Protein AF-A0A0F9QZJ3-F1 (afdb_monomer)

Foldseek 3Di:
DDDDVVPPPDPDFDKDKFKWAKADWAKDFLLVCCVVVLDVDDDPLADRLFIKTWTKTFTLQAAEPVRHTDIQTDIDGQADSVRHGPPPDDDVVVQQVLCVVQVHRADHDHPPCSNVVVCVVSVHDDPPDDPPNCVRHLWMFIWIFTHDDVVLVVPPVRDRGTHGNYTPTNPDHDDAHHHYDYDPVRQPDDPPPDRDPDDLQADELLPPVVLVVLLCVLPPPNDLCCSLVSCVVSRRDQSYDHPNHGLSNCSNVSNNQVSCVVSVNDDDPDDD

Nearest PDB structures (foldseek):
  8v1r-assembly1_A  TM=2.700E-01  e=7.357E-01  Human alphaherpesvirus 1 strain KOS
  8v1t-assembly1_A  TM=3.415E-01  e=5.473E+00  Human alphaherpesvirus 1 strain KOS
  8v1q-assembly1_A  TM=2.560E-01  e=3.841E+00  Human alphaherpesvirus 1 strain KOS
  6yf9-assembly1_AA  TM=2.564E-01  e=4.863E+00  Leviviridae sp.

Organism: NCBI:txid412755

Secondary structure (DSSP, 8-state):
----GGGSPPPP-PEEEEEEEEEEEEEEEHHHHHHTTSSS-PPTT--TTSEEEEEEEEEEEEEETTS-EEEEEEEEESB-TTS-BS-SSSSHHHHHHHHHHTT-------TTSHHHHHHHHTTPPP----S-TTTTTT-EEEEEEE---TTTTT-TTS--S-EEEEE--TT----SPPEEEPPTTTS---TT--PPPP----EETTT-HHHHHHHHHHTTT--GGGHHHHHHHTT--TTEEETTEEHHHHHHTT-HHHHHHHTT-SPPP---

Sequence (272 aa):
MSYNPNAAPKPEPRTFKNIGKCVANRIISLATAVAEGVMRELPDGEDAGAPYWDLRYEALDAVLDTGGAYTIRSGCKLFTKEGKIQDNTQRPFQIGKAYAALQIDVFPGDPTGEFDSWCAAHGQDTIGANPNAQDIVGNVFSLEKPGFDRDNDKDRNRFAAPLPTAELGAAFVFADEQNVIPTQAGSGGNEDGQQAPATANFVDILTNEDALAKVLTAIDGEPDDKLDDALLAAGVSHQFQINGESVMGAAVSLTLRHSLQVAGKLDVPASA

Radius of gyration: 24.26 Å; Cα contacts (8 Å, |Δi|>4): 408; chains: 1; bounding box: 55×55×78 Å

Structure (mmCIF, N/CA/C/O backbone):
data_AF-A0A0F9QZJ3-F1
#
_entry.id   AF-A0A0F9QZJ3-F1
#
loop_
_atom_site.group_PDB
_atom_site.id
_atom_site.type_symbol
_atom_site.label_atom_id
_atom_site.label_alt_id
_atom_site.label_comp_id
_atom_site.label_asym_id
_atom_site.label_entity_id
_atom_site.label_seq_id
_atom_site.pdbx_PDB_ins_code
_atom_site.Cartn_x
_atom_site.Cartn_y
_atom_site.Cartn_z
_atom_site.occupancy
_atom_site.B_iso_or_equiv
_atom_site.auth_seq_id
_atom_site.auth_comp_id
_atom_site.auth_asym_id
_atom_site.auth_atom_id
_atom_site.pdbx_PDB_model_num
ATOM 1 N N . MET A 1 1 ? -17.012 40.114 20.031 1.00 44.09 1 MET A N 1
ATOM 2 C CA . MET A 1 1 ? -15.911 39.661 19.157 1.00 44.09 1 MET A CA 1
ATOM 3 C C . MET A 1 1 ? -16.524 38.856 18.027 1.00 44.09 1 MET A C 1
ATOM 5 O O . MET A 1 1 ? -17.293 37.952 18.320 1.00 44.09 1 MET A O 1
ATOM 9 N N . SER A 1 2 ? -16.285 39.223 16.769 1.00 49.25 2 SER A N 1
ATOM 10 C CA . SER A 1 2 ? -16.786 38.468 15.615 1.00 49.25 2 SER A CA 1
ATOM 11 C C . SER A 1 2 ? -15.986 37.174 15.468 1.00 49.25 2 SER A C 1
ATOM 13 O O . SER A 1 2 ? -14.768 37.225 15.304 1.00 49.25 2 SER A O 1
ATOM 15 N N . TYR A 1 3 ? -16.657 36.026 15.546 1.00 46.78 3 TYR A N 1
ATOM 16 C CA . TYR A 1 3 ? -16.068 34.725 15.241 1.00 46.78 3 TYR A CA 1
ATOM 17 C C . TYR A 1 3 ? -15.581 34.736 13.785 1.00 46.78 3 TYR A C 1
ATOM 19 O O . TYR A 1 3 ? -16.381 34.943 12.874 1.00 46.78 3 TYR A O 1
ATOM 27 N N . ASN A 1 4 ? -14.272 34.587 13.567 1.00 61.72 4 ASN A N 1
ATOM 28 C CA . ASN A 1 4 ? -13.715 34.368 12.237 1.00 61.72 4 ASN A CA 1
ATOM 29 C C . ASN A 1 4 ? -13.644 32.847 12.014 1.00 61.72 4 ASN A C 1
ATOM 31 O O . A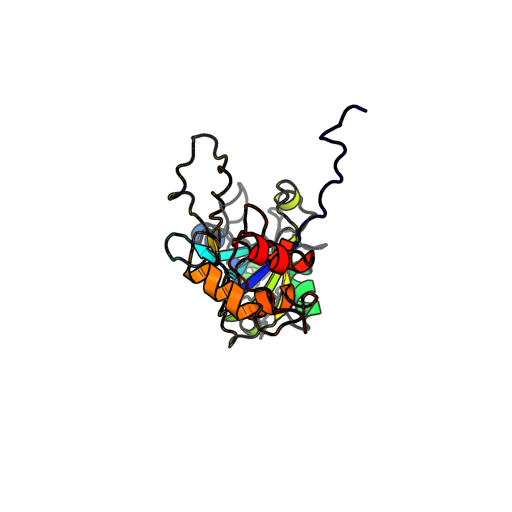SN A 1 4 ? -12.742 32.217 12.568 1.00 61.72 4 ASN A O 1
ATOM 35 N N . PRO A 1 5 ? -14.553 32.248 11.225 1.00 52.03 5 PRO A N 1
ATOM 36 C CA . PRO A 1 5 ? -14.570 30.804 10.983 1.00 52.03 5 PRO A CA 1
ATOM 37 C C . PRO A 1 5 ? -13.290 30.281 10.307 1.00 52.03 5 PRO A C 1
ATOM 39 O O . PRO A 1 5 ? -13.015 29.089 10.369 1.00 52.03 5 PRO A O 1
ATOM 42 N N . ASN A 1 6 ? -12.464 31.162 9.728 1.00 57.59 6 ASN A N 1
ATOM 43 C CA . ASN A 1 6 ? -11.177 30.812 9.118 1.00 57.59 6 ASN A CA 1
ATOM 44 C C . ASN A 1 6 ? -9.980 30.954 10.075 1.00 57.59 6 ASN A C 1
ATOM 46 O O . ASN A 1 6 ? -8.845 30.725 9.667 1.00 57.59 6 ASN A O 1
ATOM 50 N N . ALA A 1 7 ? -10.209 31.369 11.326 1.00 57.28 7 ALA A N 1
ATOM 51 C CA . ALA A 1 7 ? -9.172 31.459 12.357 1.00 57.28 7 ALA A CA 1
ATOM 52 C C . ALA A 1 7 ? -9.012 30.156 13.162 1.00 57.28 7 ALA A C 1
ATOM 54 O O . ALA A 1 7 ? -8.194 30.106 14.080 1.00 57.28 7 ALA A O 1
ATOM 55 N N . ALA A 1 8 ? -9.784 29.112 12.836 1.00 52.19 8 ALA A N 1
ATOM 56 C CA . ALA A 1 8 ? -9.573 27.789 13.400 1.00 52.19 8 ALA A CA 1
ATOM 57 C C . ALA A 1 8 ? -8.174 27.281 12.995 1.00 52.19 8 ALA A C 1
ATOM 59 O O . ALA A 1 8 ? -7.809 27.390 11.818 1.00 52.19 8 ALA A O 1
ATOM 60 N N . PRO A 1 9 ? -7.379 26.738 13.937 1.00 48.31 9 PRO A N 1
ATOM 61 C CA . PRO A 1 9 ? -6.135 26.060 13.600 1.00 48.31 9 PRO A CA 1
ATOM 62 C C . PRO A 1 9 ? -6.419 25.019 12.520 1.00 48.31 9 PRO A C 1
ATOM 64 O O . PRO A 1 9 ? -7.398 24.275 12.626 1.00 48.31 9 PRO A O 1
ATOM 67 N N . LYS A 1 10 ? -5.585 24.966 11.474 1.00 52.12 10 LYS A N 1
ATOM 68 C CA . LYS A 1 10 ? -5.679 23.861 10.518 1.00 52.12 10 LYS A CA 1
ATOM 69 C C . LYS A 1 10 ? -5.507 22.568 11.322 1.00 52.12 10 LYS A C 1
ATOM 71 O O . LYS A 1 10 ? -4.514 22.481 12.047 1.00 52.12 10 LYS A O 1
ATOM 76 N N . PRO A 1 11 ? -6.454 21.618 11.248 1.00 51.38 11 PRO A N 1
ATOM 77 C CA . PRO A 1 11 ? -6.312 20.359 11.957 1.00 51.38 11 PRO A CA 1
ATOM 78 C C . PRO A 1 11 ? -4.996 19.709 11.538 1.00 51.38 11 PRO A C 1
ATOM 80 O O . PRO A 1 11 ? -4.605 19.800 10.368 1.00 51.38 11 PRO A O 1
ATOM 83 N N . GLU A 1 12 ? -4.303 19.097 12.498 1.00 51.62 12 GLU A N 1
ATOM 84 C CA . GLU A 1 12 ? -3.075 18.371 12.200 1.00 51.62 12 GLU A CA 1
ATOM 85 C C . GLU A 1 12 ? -3.345 17.357 11.077 1.00 51.62 12 GLU A C 1
ATOM 87 O O . GLU A 1 12 ? -4.403 16.710 11.078 1.00 51.62 12 GLU A O 1
ATOM 92 N N . PRO A 1 13 ? -2.440 17.237 10.087 1.00 52.59 13 PRO A N 1
ATOM 93 C CA . PRO A 1 13 ? -2.600 16.264 9.020 1.00 52.59 13 PRO A CA 1
ATOM 94 C C . PRO A 1 13 ? -2.751 14.873 9.635 1.00 52.59 13 PRO A C 1
ATOM 96 O O . PRO A 1 13 ? -1.832 14.368 10.274 1.00 52.59 13 PRO A O 1
ATOM 99 N N . ARG A 1 14 ? -3.917 14.250 9.456 1.00 56.12 14 ARG A N 1
ATOM 100 C CA . ARG A 1 14 ? -4.126 12.875 9.912 1.00 56.12 14 ARG A CA 1
ATOM 101 C C . ARG A 1 14 ? -3.304 11.945 9.025 1.00 56.12 14 ARG A C 1
ATOM 103 O O . ARG A 1 14 ? -3.454 11.972 7.802 1.00 56.12 14 ARG A O 1
ATOM 110 N N . THR A 1 15 ? -2.446 11.139 9.636 1.00 62.59 15 THR A N 1
ATOM 111 C CA . THR A 1 15 ? -1.810 10.000 8.970 1.00 62.59 15 THR A CA 1
ATOM 112 C C . THR A 1 15 ? -2.764 8.822 9.060 1.00 62.59 15 THR A C 1
ATOM 114 O O . THR A 1 15 ? -3.196 8.445 10.148 1.00 62.59 15 THR A O 1
ATOM 117 N N . PHE A 1 16 ? -3.127 8.270 7.912 1.00 67.94 16 PHE A N 1
ATOM 118 C CA . PHE A 1 16 ? -3.967 7.087 7.824 1.00 67.94 16 PHE A CA 1
ATOM 119 C C . PHE A 1 16 ? -3.090 5.847 7.938 1.00 67.94 16 PHE A C 1
ATOM 121 O O . PHE A 1 16 ? -2.038 5.787 7.301 1.00 67.94 16 PHE A O 1
ATOM 128 N N . LYS A 1 17 ? -3.529 4.887 8.754 1.00 74.62 17 LYS A N 1
ATOM 129 C CA . LYS A 1 17 ? -2.920 3.564 8.883 1.00 74.62 17 LYS A CA 1
ATOM 130 C C . LYS A 1 17 ? -3.822 2.552 8.189 1.00 74.62 17 LYS A C 1
ATOM 132 O O . LYS A 1 17 ? -5.023 2.564 8.439 1.00 74.62 17 LYS A O 1
ATOM 137 N N . ASN A 1 18 ? -3.244 1.710 7.345 1.00 81.75 18 ASN A N 1
ATOM 138 C CA . ASN A 1 18 ? -3.928 0.605 6.686 1.00 81.75 18 ASN A CA 1
ATOM 139 C C . ASN A 1 18 ? -3.173 -0.699 6.907 1.00 81.75 18 ASN A C 1
ATOM 141 O O . ASN A 1 18 ? -1.957 -0.686 7.097 1.00 81.75 18 ASN A O 1
ATOM 145 N N . ILE A 1 19 ? -3.875 -1.825 6.836 1.00 86.00 19 ILE A N 1
ATOM 146 C CA . ILE A 1 19 ? -3.253 -3.149 6.889 1.00 86.00 19 ILE A CA 1
ATOM 147 C C . ILE A 1 19 ? -3.296 -3.743 5.489 1.00 86.00 19 I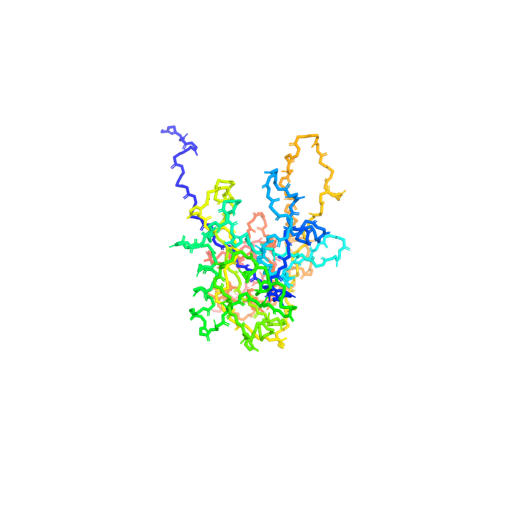LE A C 1
ATOM 149 O O . ILE A 1 19 ? -4.366 -4.045 4.974 1.00 86.00 19 ILE A O 1
ATOM 153 N N . GLY A 1 20 ? -2.134 -3.892 4.856 1.00 89.19 20 GLY A N 1
ATOM 154 C CA . GLY A 1 20 ? -2.033 -4.315 3.462 1.00 89.19 20 GLY A CA 1
ATOM 155 C C . GLY A 1 20 ? -1.199 -5.576 3.286 1.00 89.19 20 GLY A C 1
ATOM 156 O O . GLY A 1 20 ? -0.066 -5.644 3.760 1.00 89.19 20 GLY A O 1
ATOM 157 N N . LYS A 1 21 ? -1.717 -6.556 2.547 1.00 89.94 21 LYS A N 1
ATOM 158 C CA . LYS A 1 21 ? -0.944 -7.705 2.063 1.00 89.94 21 LYS A CA 1
ATOM 159 C C . LYS A 1 21 ? -0.245 -7.338 0.761 1.00 89.94 21 LYS A C 1
ATOM 161 O O . LYS A 1 21 ? -0.920 -6.981 -0.198 1.00 89.94 21 LYS A O 1
ATOM 166 N N . CYS A 1 22 ? 1.080 -7.435 0.698 1.00 88.56 22 CYS A N 1
ATOM 167 C CA . CYS A 1 22 ? 1.816 -7.196 -0.542 1.00 88.56 22 CYS A CA 1
ATOM 168 C C . CYS A 1 22 ? 1.501 -8.311 -1.552 1.00 88.56 22 CYS A C 1
ATOM 170 O O . CYS A 1 22 ? 1.665 -9.491 -1.248 1.00 88.56 22 CYS A O 1
ATOM 172 N N . VAL A 1 23 ? 1.034 -7.951 -2.746 1.00 88.88 23 VAL A N 1
ATOM 173 C CA . VAL A 1 23 ? 0.628 -8.903 -3.798 1.00 88.88 23 VAL A CA 1
ATOM 174 C C . VAL A 1 23 ? 1.454 -8.788 -5.072 1.00 88.88 23 VAL A C 1
ATOM 176 O O . VAL A 1 23 ? 1.460 -9.713 -5.880 1.00 88.88 23 VAL A O 1
ATOM 179 N N . ALA A 1 24 ? 2.182 -7.687 -5.253 1.00 86.88 24 ALA A N 1
ATOM 180 C CA . ALA A 1 24 ? 3.113 -7.531 -6.361 1.00 86.88 24 ALA A CA 1
ATOM 181 C C . ALA A 1 24 ? 4.323 -6.707 -5.929 1.00 86.88 24 ALA A C 1
ATOM 183 O O . ALA A 1 24 ? 4.156 -5.696 -5.255 1.00 86.88 24 ALA A O 1
ATOM 184 N N . ASN A 1 25 ? 5.511 -7.130 -6.361 1.00 82.75 25 ASN A N 1
ATOM 185 C CA . ASN A 1 25 ? 6.756 -6.367 -6.320 1.00 82.75 25 ASN A CA 1
ATOM 186 C C . ASN A 1 25 ? 7.613 -6.771 -7.527 1.00 82.75 25 ASN A C 1
ATOM 188 O O . ASN A 1 25 ? 8.401 -7.715 -7.460 1.00 82.75 25 ASN A O 1
ATOM 192 N N . ARG A 1 26 ? 7.396 -6.118 -8.668 1.00 80.81 26 ARG A N 1
ATOM 193 C CA . ARG A 1 26 ? 7.979 -6.545 -9.947 1.00 80.81 26 ARG A CA 1
ATOM 194 C C . ARG A 1 26 ? 8.190 -5.388 -10.907 1.00 80.81 26 ARG A C 1
ATOM 196 O O . ARG A 1 26 ? 7.497 -4.379 -10.825 1.00 80.81 26 ARG A O 1
ATOM 203 N N . ILE A 1 27 ? 9.106 -5.560 -11.846 1.00 81.00 27 ILE A N 1
ATOM 204 C CA . ILE A 1 27 ? 9.242 -4.685 -13.001 1.00 81.00 27 ILE A CA 1
ATOM 205 C C . ILE A 1 27 ? 8.416 -5.261 -14.150 1.00 81.00 27 ILE A C 1
ATOM 207 O O . ILE A 1 27 ? 8.472 -6.454 -14.434 1.00 81.00 27 ILE A O 1
ATOM 211 N N . ILE A 1 28 ? 7.633 -4.402 -14.789 1.00 84.88 28 ILE A N 1
ATOM 212 C CA . ILE A 1 28 ? 6.849 -4.699 -15.990 1.00 84.88 28 ILE A CA 1
ATOM 213 C C . ILE A 1 28 ? 7.061 -3.586 -17.019 1.00 84.88 28 ILE A C 1
ATOM 215 O O . ILE A 1 28 ? 7.547 -2.508 -16.681 1.00 84.88 28 ILE A O 1
ATOM 219 N N . SER A 1 29 ? 6.670 -3.810 -18.272 1.00 87.75 29 SER A N 1
ATOM 220 C CA . SER A 1 29 ? 6.664 -2.735 -19.273 1.00 87.75 29 SER A CA 1
ATOM 221 C C . SER A 1 29 ? 5.581 -1.682 -18.982 1.00 87.75 29 SER A C 1
ATOM 223 O O . SER A 1 29 ? 4.547 -1.992 -18.376 1.00 87.75 29 SER A O 1
ATOM 225 N N . LEU A 1 30 ? 5.763 -0.446 -19.462 1.00 84.62 30 LEU A N 1
ATOM 226 C CA . LEU A 1 30 ? 4.714 0.581 -19.411 1.00 84.62 30 LEU A CA 1
ATOM 227 C C . LEU A 1 30 ? 3.433 0.124 -20.121 1.00 84.62 30 LEU A C 1
ATOM 229 O O . LEU A 1 30 ? 2.337 0.398 -19.632 1.00 84.62 30 LEU A O 1
ATOM 233 N N . ALA A 1 31 ? 3.549 -0.611 -21.229 1.00 88.81 31 ALA A N 1
ATOM 234 C CA . ALA A 1 31 ? 2.398 -1.195 -21.915 1.00 88.81 31 ALA A CA 1
ATOM 235 C C . ALA A 1 31 ? 1.621 -2.165 -21.013 1.00 88.81 31 ALA A C 1
ATOM 237 O O . ALA A 1 31 ? 0.396 -2.079 -20.923 1.00 88.81 31 ALA A O 1
ATOM 238 N N . THR A 1 32 ? 2.328 -3.051 -20.306 1.00 89.50 32 THR A N 1
ATOM 239 C CA . THR A 1 32 ? 1.728 -3.991 -19.351 1.00 89.50 32 THR A CA 1
ATOM 240 C C . THR A 1 32 ? 1.070 -3.245 -18.193 1.00 89.50 32 THR A C 1
ATOM 242 O O . THR A 1 32 ? -0.052 -3.573 -17.816 1.00 89.50 32 THR A O 1
ATOM 245 N N . ALA A 1 33 ? 1.712 -2.197 -17.667 1.00 84.38 33 ALA A N 1
ATOM 246 C CA . ALA A 1 33 ? 1.151 -1.388 -16.587 1.00 84.38 33 ALA A CA 1
ATOM 247 C C . ALA A 1 33 ? -0.183 -0.732 -16.984 1.00 84.38 33 ALA A C 1
ATOM 249 O O . ALA A 1 33 ? -1.103 -0.666 -16.167 1.00 84.38 33 ALA A O 1
ATOM 250 N N . VAL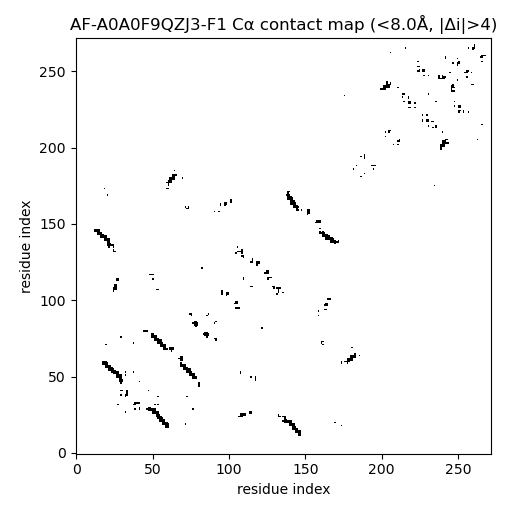 A 1 34 ? -0.309 -0.278 -18.236 1.00 84.38 34 VAL A N 1
ATOM 251 C CA . VAL A 1 34 ? -1.565 0.265 -18.777 1.00 84.38 34 VAL A CA 1
ATOM 252 C C . VAL A 1 34 ? -2.602 -0.837 -18.989 1.00 84.38 34 VAL A C 1
ATOM 254 O O . VAL A 1 34 ? -3.754 -0.672 -18.595 1.00 84.38 34 VAL A O 1
ATOM 257 N N . ALA A 1 35 ? -2.206 -1.977 -19.559 1.00 87.88 35 ALA A N 1
ATOM 258 C CA . ALA A 1 35 ? -3.106 -3.104 -19.804 1.00 87.88 35 ALA A CA 1
ATOM 259 C C . ALA A 1 35 ? -3.695 -3.691 -18.508 1.00 87.88 35 ALA A C 1
ATOM 261 O O . ALA A 1 35 ? -4.870 -4.047 -18.467 1.00 87.88 35 ALA A O 1
ATOM 262 N N . GLU A 1 36 ? -2.905 -3.746 -17.434 1.00 85.31 36 GLU A N 1
ATOM 263 C CA . GLU A 1 36 ? -3.355 -4.166 -16.100 1.00 85.31 36 GLU A CA 1
ATOM 264 C C . GLU A 1 36 ? -4.077 -3.048 -15.323 1.00 85.31 36 GLU A C 1
ATOM 266 O O . GLU A 1 36 ? -4.505 -3.241 -14.183 1.00 85.31 36 GLU A O 1
ATOM 271 N N . GLY A 1 37 ? -4.197 -1.856 -15.914 1.00 77.06 37 GLY A N 1
ATOM 272 C CA . GLY A 1 37 ? -4.844 -0.699 -15.309 1.00 77.06 37 GLY A CA 1
ATOM 273 C C . GLY A 1 37 ? -4.097 -0.115 -14.111 1.00 77.06 37 GLY A C 1
ATOM 274 O O . GLY A 1 37 ? -4.673 0.714 -13.410 1.00 77.06 37 GLY A O 1
ATOM 275 N N . VAL A 1 38 ? -2.849 -0.524 -13.851 1.00 75.38 38 VAL A N 1
ATOM 276 C CA . VAL A 1 38 ? -1.965 0.053 -12.817 1.00 75.38 38 VAL A CA 1
ATOM 277 C C . VAL A 1 38 ? -1.587 1.486 -13.194 1.00 75.38 38 VAL A C 1
ATOM 279 O O . VAL A 1 38 ? -1.546 2.371 -12.340 1.00 75.38 38 VAL A O 1
ATOM 282 N N . MET A 1 39 ? -1.403 1.724 -14.491 1.00 73.88 39 MET A N 1
ATOM 283 C CA . MET A 1 39 ? -1.254 3.038 -15.098 1.00 73.88 39 MET A CA 1
ATOM 284 C C . MET A 1 39 ? -2.516 3.381 -15.898 1.00 73.88 39 MET A C 1
ATOM 286 O O . MET A 1 39 ? -3.059 2.532 -16.596 1.00 73.88 39 MET A O 1
ATOM 290 N N . ARG A 1 40 ? -2.990 4.630 -15.811 1.00 74.44 40 ARG A N 1
ATOM 291 C CA . ARG A 1 40 ? -4.220 5.060 -16.502 1.00 74.44 40 ARG A CA 1
ATOM 292 C C . ARG A 1 40 ? -4.095 4.983 -18.025 1.00 74.44 40 ARG A C 1
ATOM 294 O O . ARG A 1 40 ? -5.011 4.520 -18.690 1.00 74.44 40 ARG A O 1
ATOM 301 N N . GLU A 1 41 ? -2.988 5.487 -18.555 1.00 78.25 41 GLU A N 1
ATOM 302 C CA . GLU A 1 41 ? -2.705 5.544 -19.988 1.00 78.25 41 GLU A CA 1
ATOM 303 C C . GLU A 1 41 ? -1.206 5.733 -20.219 1.00 78.25 41 GLU A C 1
ATOM 305 O O . GLU A 1 41 ? -0.496 6.231 -19.339 1.00 78.25 41 GLU A O 1
ATOM 310 N N . LEU A 1 42 ? -0.731 5.345 -21.403 1.00 78.56 42 LEU A N 1
ATOM 311 C CA . LEU A 1 42 ? 0.647 5.580 -21.817 1.00 78.56 42 LEU A CA 1
ATOM 312 C C . LEU A 1 42 ? 0.782 7.046 -22.271 1.00 78.56 42 LEU A C 1
ATOM 314 O O . LEU A 1 42 ? 0.061 7.445 -23.183 1.00 78.56 42 LEU A O 1
ATOM 318 N N . PRO A 1 43 ? 1.679 7.855 -21.679 1.00 77.88 43 PRO A N 1
ATOM 319 C CA . PRO A 1 43 ? 1.877 9.234 -22.106 1.00 77.88 43 PRO A CA 1
ATOM 320 C C . PRO A 1 43 ? 2.477 9.307 -23.511 1.00 77.88 43 PRO A C 1
ATOM 322 O O . PRO A 1 43 ? 3.314 8.482 -23.881 1.00 77.88 43 PRO A O 1
ATOM 325 N N . ASP A 1 44 ? 2.106 10.343 -24.259 1.00 80.44 44 ASP A N 1
ATOM 326 C CA . ASP A 1 44 ? 2.595 10.551 -25.621 1.00 80.44 44 ASP A CA 1
ATOM 327 C C . ASP A 1 44 ? 4.130 10.594 -25.692 1.00 80.44 44 ASP A C 1
ATOM 329 O O . ASP A 1 44 ? 4.794 11.364 -24.988 1.00 80.44 44 ASP A O 1
ATOM 333 N N . GLY A 1 45 ? 4.691 9.787 -26.596 1.00 79.38 45 GLY A N 1
ATOM 334 C CA . GLY A 1 45 ? 6.130 9.727 -26.861 1.00 79.38 45 GLY A CA 1
ATOM 335 C C . GLY A 1 45 ? 6.950 8.934 -25.840 1.00 79.38 45 GLY A C 1
ATOM 336 O O . GLY A 1 45 ? 8.176 8.990 -25.904 1.00 79.38 45 GLY A O 1
ATOM 337 N N . GLU A 1 46 ? 6.312 8.217 -24.912 1.00 82.69 46 GLU A N 1
ATOM 338 C CA . GLU A 1 46 ? 6.988 7.239 -24.052 1.00 82.69 46 GLU A CA 1
ATOM 339 C C . GLU A 1 46 ? 7.211 5.911 -24.788 1.00 82.69 46 GLU A C 1
ATOM 341 O O . GLU A 1 46 ? 6.368 5.465 -25.571 1.00 82.69 46 GLU A O 1
ATOM 346 N N . ASP A 1 47 ? 8.341 5.257 -24.509 1.00 84.25 47 ASP A N 1
ATOM 347 C CA . ASP A 1 47 ? 8.596 3.896 -24.979 1.00 84.25 47 ASP A CA 1
ATOM 348 C C . ASP A 1 47 ? 7.681 2.920 -24.228 1.00 84.25 47 ASP A C 1
ATOM 350 O O . ASP A 1 47 ? 7.782 2.751 -23.015 1.00 84.25 47 ASP A O 1
ATOM 354 N N . ALA A 1 48 ? 6.788 2.255 -24.958 1.00 86.81 48 ALA A N 1
ATOM 355 C CA . ALA A 1 48 ? 5.869 1.262 -24.414 1.00 86.81 48 ALA A CA 1
ATOM 356 C C . ALA A 1 48 ? 6.599 0.093 -23.717 1.00 86.81 48 ALA A C 1
ATOM 358 O O . ALA A 1 48 ? 6.044 -0.510 -22.797 1.00 86.81 48 ALA A O 1
ATOM 359 N N . GLY A 1 49 ? 7.835 -0.204 -24.138 1.00 86.38 49 GLY A N 1
ATOM 360 C CA . GLY A 1 49 ? 8.707 -1.212 -23.541 1.00 86.38 49 GLY A CA 1
ATOM 361 C C . GLY A 1 49 ? 9.495 -0.727 -22.324 1.00 86.38 49 GLY A C 1
ATOM 362 O O . GLY A 1 49 ? 10.121 -1.552 -21.661 1.00 86.38 49 GLY A O 1
ATOM 363 N N . ALA A 1 50 ? 9.461 0.571 -22.004 1.00 85.44 50 ALA A N 1
ATOM 364 C CA . ALA A 1 50 ? 10.215 1.108 -20.880 1.00 85.44 50 ALA A CA 1
ATOM 365 C C . ALA A 1 50 ? 9.747 0.495 -19.551 1.00 85.44 50 ALA A C 1
ATOM 367 O O . ALA A 1 50 ? 8.564 0.172 -19.391 1.00 85.44 50 ALA A O 1
ATOM 368 N N . PRO A 1 51 ? 10.650 0.354 -18.571 1.00 82.25 51 PRO A N 1
ATOM 369 C CA . PRO A 1 51 ? 10.323 -0.366 -17.359 1.00 82.25 51 PRO A CA 1
ATOM 370 C C . PRO A 1 51 ? 9.587 0.486 -16.321 1.00 82.25 51 PRO A C 1
ATOM 372 O O . PRO A 1 51 ? 9.880 1.665 -16.075 1.00 82.25 51 PRO A O 1
ATOM 375 N N . TYR A 1 52 ? 8.642 -0.175 -15.666 1.00 82.25 52 TYR A N 1
ATOM 376 C CA . TYR A 1 52 ? 7.772 0.335 -14.622 1.00 82.25 52 TYR A CA 1
ATOM 377 C C . TYR A 1 52 ? 7.843 -0.585 -13.408 1.00 82.25 52 TYR A C 1
ATOM 379 O O . TYR A 1 52 ? 7.652 -1.793 -13.533 1.00 82.25 52 TYR A O 1
ATOM 387 N N . TRP A 1 53 ? 8.090 -0.020 -12.229 1.00 81.75 53 TRP A N 1
ATOM 388 C CA . TRP A 1 53 ? 8.024 -0.774 -10.984 1.00 81.75 53 TRP A CA 1
ATOM 389 C C . TRP A 1 53 ? 6.586 -0.817 -10.469 1.00 81.75 53 TRP A C 1
ATOM 391 O O . TRP A 1 53 ? 6.005 0.223 -10.166 1.00 81.75 53 TRP A O 1
ATOM 401 N N . ASP A 1 54 ? 6.036 -2.024 -10.371 1.00 82.50 54 ASP A N 1
ATOM 402 C CA . ASP A 1 54 ? 4.716 -2.352 -9.839 1.00 82.50 54 ASP A CA 1
ATOM 403 C C . ASP A 1 54 ? 4.849 -2.902 -8.407 1.00 82.50 54 ASP A C 1
ATOM 405 O O . ASP A 1 54 ? 5.344 -4.017 -8.206 1.00 82.50 54 ASP A O 1
ATOM 409 N N . LEU A 1 55 ? 4.405 -2.115 -7.421 1.00 82.44 55 LEU A N 1
ATOM 410 C CA . LEU A 1 55 ? 4.319 -2.495 -6.011 1.00 82.44 55 LEU A CA 1
ATOM 411 C C . LEU A 1 55 ? 2.869 -2.363 -5.526 1.00 82.44 55 LEU A C 1
ATOM 413 O O . LEU A 1 55 ? 2.347 -1.262 -5.341 1.00 82.44 55 LEU A O 1
ATOM 417 N N . ARG A 1 56 ? 2.194 -3.482 -5.274 1.00 85.88 56 ARG A N 1
ATOM 418 C CA . ARG A 1 56 ? 0.771 -3.475 -4.903 1.00 85.88 56 ARG A CA 1
ATOM 419 C C . ARG A 1 56 ? 0.521 -4.146 -3.576 1.00 85.88 56 ARG A C 1
ATOM 421 O O . ARG A 1 56 ? 1.109 -5.182 -3.279 1.00 85.88 56 ARG A O 1
ATOM 428 N N . TYR A 1 57 ? -0.446 -3.593 -2.854 1.00 87.12 57 TYR A N 1
ATOM 429 C CA . TYR A 1 57 ? -1.024 -4.209 -1.675 1.00 87.12 57 TYR A CA 1
ATOM 430 C C . TYR A 1 57 ? -2.525 -4.406 -1.859 1.00 87.12 57 TYR A C 1
ATOM 432 O O . TYR A 1 57 ? -3.207 -3.570 -2.451 1.00 87.12 57 TYR A O 1
ATOM 440 N N . GLU A 1 58 ? -3.049 -5.492 -1.316 1.00 90.94 58 GLU A N 1
ATOM 441 C CA . GLU A 1 58 ? -4.474 -5.660 -1.055 1.00 90.94 58 GLU A CA 1
ATOM 442 C C . GLU A 1 58 ? -4.747 -5.233 0.383 1.00 90.94 58 GLU A C 1
ATOM 444 O O . GLU A 1 58 ? -4.113 -5.738 1.311 1.00 90.94 58 GLU A O 1
ATOM 449 N N . ALA A 1 59 ? -5.655 -4.279 0.569 1.00 88.62 59 ALA A N 1
ATOM 450 C CA . ALA A 1 59 ? -6.098 -3.877 1.893 1.00 88.62 59 ALA A CA 1
ATOM 451 C C . ALA A 1 59 ? -6.868 -5.034 2.542 1.00 88.62 59 ALA A C 1
ATOM 453 O O . ALA A 1 59 ? -7.787 -5.591 1.945 1.00 88.62 59 ALA A O 1
ATOM 454 N N . LEU A 1 60 ? -6.477 -5.400 3.758 1.00 87.12 60 LEU A N 1
ATOM 455 C CA . LEU A 1 60 ? -7.186 -6.381 4.577 1.00 87.12 60 LEU A CA 1
ATOM 456 C C . LEU A 1 60 ? -8.249 -5.714 5.452 1.00 87.12 60 LEU A C 1
ATOM 458 O O . LEU A 1 60 ? -9.218 -6.364 5.829 1.00 87.12 60 LEU A O 1
ATOM 462 N N . ASP A 1 61 ? -8.072 -4.422 5.722 1.00 81.94 61 ASP A N 1
ATOM 463 C CA . ASP A 1 61 ? -8.952 -3.548 6.496 1.00 81.94 61 ASP A CA 1
ATOM 464 C C . ASP A 1 61 ? -10.021 -2.845 5.646 1.00 81.94 61 ASP A C 1
ATOM 466 O O . ASP A 1 61 ? -10.822 -2.071 6.171 1.00 81.94 61 ASP A O 1
ATOM 470 N N . ALA A 1 62 ? -10.053 -3.101 4.335 1.00 84.06 62 ALA A N 1
ATOM 471 C CA . ALA A 1 62 ? -11.024 -2.502 3.433 1.00 84.06 62 ALA A CA 1
ATOM 472 C C . ALA A 1 62 ? -11.430 -3.438 2.288 1.00 84.06 62 ALA A C 1
ATOM 474 O O . ALA A 1 62 ? -10.604 -4.131 1.695 1.00 84.06 62 ALA A O 1
ATOM 475 N N . VAL A 1 63 ? -12.707 -3.387 1.923 1.00 86.50 63 VAL A N 1
ATOM 476 C CA . VAL A 1 63 ? -13.293 -4.141 0.810 1.00 86.50 63 VAL A CA 1
ATOM 477 C C . VAL A 1 63 ? -14.133 -3.206 -0.048 1.00 86.50 63 VAL A C 1
ATOM 479 O O . VAL A 1 63 ? -14.708 -2.242 0.449 1.00 86.50 63 VAL A O 1
ATOM 482 N N . LEU A 1 64 ? -14.205 -3.456 -1.350 1.00 84.12 64 LEU A N 1
ATOM 483 C CA . LEU A 1 64 ? -15.146 -2.750 -2.214 1.00 84.12 64 LEU A CA 1
ATOM 484 C C . LEU A 1 64 ? -16.582 -3.171 -1.870 1.00 84.12 64 LEU A C 1
ATOM 486 O O . LEU A 1 64 ? -16.829 -4.317 -1.507 1.00 84.12 64 LEU A O 1
ATOM 490 N N . ASP A 1 65 ? -17.550 -2.279 -2.059 1.00 82.50 65 ASP A N 1
ATOM 491 C CA . ASP A 1 65 ? -18.989 -2.579 -1.934 1.00 82.50 65 ASP A CA 1
ATOM 492 C C . ASP A 1 65 ? -19.464 -3.762 -2.802 1.00 82.50 65 ASP A C 1
ATOM 494 O O . ASP A 1 65 ? -20.419 -4.458 -2.468 1.00 82.50 65 ASP A O 1
ATOM 498 N N . THR A 1 66 ? -18.753 -4.029 -3.894 1.00 81.56 66 THR A N 1
ATOM 499 C CA . THR A 1 66 ? -18.922 -5.194 -4.775 1.00 81.56 66 THR A CA 1
ATOM 500 C C . THR A 1 66 ? -18.365 -6.507 -4.207 1.00 81.56 66 THR A C 1
ATOM 502 O O . THR A 1 66 ? -18.489 -7.547 -4.852 1.00 81.56 66 THR A O 1
ATOM 505 N N . GLY A 1 67 ? -17.733 -6.482 -3.031 1.00 76.56 67 GLY A N 1
ATOM 506 C CA . GLY A 1 67 ? -17.060 -7.624 -2.404 1.00 76.56 67 GLY A CA 1
ATOM 507 C C . GLY A 1 67 ? -15.643 -7.896 -2.925 1.00 76.56 67 GLY A C 1
ATOM 508 O O . GLY A 1 67 ? -15.004 -8.847 -2.481 1.00 76.56 67 GLY A O 1
ATOM 509 N N . GLY A 1 68 ? -15.138 -7.091 -3.867 1.00 84.00 68 GLY A N 1
ATOM 510 C CA . GLY A 1 68 ? -13.765 -7.196 -4.368 1.00 84.00 68 GLY A CA 1
ATOM 511 C C . GLY A 1 68 ? -12.730 -6.611 -3.401 1.00 84.00 68 GLY A C 1
ATOM 512 O O . GLY A 1 68 ? -13.026 -5.678 -2.657 1.00 84.00 68 GLY A O 1
ATOM 513 N N . ALA A 1 69 ? -11.495 -7.117 -3.440 1.00 85.25 69 ALA A N 1
ATOM 514 C CA . ALA A 1 69 ? -10.397 -6.568 -2.644 1.00 85.25 69 ALA A CA 1
ATOM 515 C C . ALA A 1 69 ? -10.101 -5.110 -3.037 1.00 85.25 69 ALA A C 1
ATOM 517 O O . ALA A 1 69 ? -10.022 -4.775 -4.225 1.00 85.25 69 ALA A O 1
ATOM 518 N N . TYR A 1 70 ? -9.902 -4.239 -2.045 1.00 84.50 70 TYR A N 1
ATOM 519 C CA . TYR A 1 70 ? -9.448 -2.878 -2.306 1.00 84.50 70 TYR A CA 1
ATOM 520 C C . TYR A 1 70 ? -7.931 -2.874 -2.523 1.00 84.50 70 TYR A C 1
ATOM 522 O O . TYR A 1 70 ? -7.155 -3.191 -1.623 1.00 84.50 70 TYR A O 1
ATOM 530 N N . THR A 1 71 ? -7.491 -2.522 -3.732 1.00 83.62 71 THR A N 1
ATOM 531 C CA . THR A 1 71 ? -6.061 -2.512 -4.065 1.00 83.62 71 THR A CA 1
ATOM 532 C C . THR A 1 71 ? -5.442 -1.147 -3.811 1.00 83.62 71 THR A C 1
ATOM 534 O O . THR A 1 71 ? -5.846 -0.147 -4.409 1.00 83.62 71 THR A O 1
ATOM 537 N N . ILE A 1 72 ? -4.390 -1.132 -3.010 1.00 79.00 72 ILE A N 1
ATOM 538 C CA . ILE A 1 72 ? -3.522 0.009 -2.784 1.00 79.00 72 ILE A CA 1
ATOM 539 C C . ILE A 1 72 ? -2.343 -0.104 -3.751 1.00 79.00 72 ILE A C 1
ATOM 541 O O . ILE A 1 72 ? -1.571 -1.063 -3.719 1.00 79.00 72 ILE A O 1
ATOM 545 N N . ARG A 1 73 ? -2.212 0.879 -4.639 1.00 76.56 73 ARG A N 1
ATOM 546 C CA . ARG A 1 73 ? -1.218 0.857 -5.716 1.00 76.56 73 ARG A CA 1
ATOM 547 C C . ARG A 1 73 ? -0.072 1.801 -5.396 1.00 76.56 73 ARG A C 1
ATOM 549 O O . ARG A 1 73 ? -0.298 2.957 -5.047 1.00 76.56 73 ARG A O 1
ATOM 556 N N . SER A 1 74 ? 1.143 1.303 -5.557 1.00 74.69 74 SER A N 1
ATOM 557 C CA . SER A 1 74 ? 2.379 2.066 -5.499 1.00 74.69 74 SER A CA 1
ATOM 558 C C . SER A 1 74 ? 3.252 1.653 -6.683 1.00 74.69 74 SER A C 1
ATOM 560 O O . SER A 1 74 ? 3.175 0.531 -7.178 1.00 74.69 74 SER A O 1
ATOM 562 N N . GLY A 1 75 ? 4.042 2.572 -7.216 1.00 73.69 75 GLY A N 1
ATOM 563 C CA . GLY A 1 75 ? 4.828 2.270 -8.404 1.00 73.69 75 GLY A CA 1
ATOM 564 C C . GLY A 1 75 ? 5.200 3.498 -9.203 1.00 73.69 75 GLY A C 1
ATOM 565 O O . GLY A 1 75 ? 4.621 4.578 -9.046 1.00 73.69 75 GLY A O 1
ATOM 566 N N . CYS A 1 76 ? 6.203 3.349 -10.059 1.00 74.62 76 CYS A N 1
ATOM 567 C CA . CYS A 1 76 ? 6.692 4.451 -10.871 1.00 74.62 76 CYS A CA 1
ATOM 568 C C . CYS A 1 76 ? 7.446 3.983 -12.116 1.00 74.62 76 CYS A C 1
ATOM 570 O O . CYS A 1 76 ? 7.929 2.857 -12.214 1.00 74.62 76 CYS A O 1
ATOM 572 N N . LYS A 1 77 ? 7.572 4.911 -13.069 1.00 77.69 77 LYS A N 1
ATOM 573 C CA . LYS A 1 77 ? 8.472 4.766 -14.214 1.00 77.69 77 LYS A CA 1
ATOM 574 C C . LYS A 1 77 ? 9.913 4.835 -13.720 1.00 77.69 77 LYS A C 1
ATOM 576 O O . LYS A 1 77 ? 10.247 5.756 -12.974 1.00 77.69 77 LYS A O 1
ATOM 581 N N . LEU A 1 78 ? 10.759 3.915 -14.171 1.00 75.69 78 LEU A N 1
ATOM 582 C CA . LEU A 1 78 ? 12.169 3.902 -13.771 1.00 75.69 78 LEU A CA 1
ATOM 583 C C . LEU A 1 78 ? 13.032 4.843 -14.623 1.00 75.69 78 LEU A C 1
ATOM 585 O O . LEU A 1 78 ? 14.042 5.353 -14.143 1.00 75.69 78 LEU A O 1
ATOM 589 N N . PHE A 1 79 ? 12.599 5.152 -15.847 1.00 75.19 79 PHE A N 1
ATOM 590 C CA . PHE A 1 79 ? 13.306 6.041 -16.774 1.00 75.19 79 PHE A CA 1
ATOM 591 C C . PHE A 1 79 ? 12.410 7.180 -17.266 1.00 75.19 79 PHE A C 1
ATOM 593 O O . PHE A 1 79 ? 11.178 7.112 -17.226 1.00 75.19 79 PHE A O 1
ATOM 600 N N . THR A 1 80 ? 13.022 8.291 -17.670 1.00 75.69 80 THR A N 1
ATOM 601 C CA . THR A 1 80 ? 12.354 9.344 -18.437 1.00 75.69 80 THR A CA 1
ATOM 602 C C . THR A 1 80 ? 12.298 8.939 -19.904 1.00 75.69 80 THR A C 1
ATOM 604 O O . THR A 1 80 ? 13.073 8.094 -20.349 1.00 75.69 80 THR A O 1
ATOM 607 N N . LYS A 1 81 ? 11.450 9.619 -20.681 1.00 74.38 81 LYS A N 1
ATOM 608 C CA . LYS A 1 81 ? 11.405 9.482 -22.143 1.00 74.38 81 LYS A CA 1
ATOM 609 C C . LYS A 1 81 ? 12.763 9.696 -22.830 1.00 74.38 81 LYS A C 1
ATOM 611 O O . LYS A 1 81 ? 12.997 9.178 -23.910 1.00 74.38 81 LYS A O 1
ATOM 616 N N . GLU A 1 82 ? 13.669 10.465 -22.220 1.00 77.25 82 GLU A N 1
ATOM 617 C CA . GLU A 1 82 ? 15.030 10.695 -22.725 1.00 77.25 82 GLU A CA 1
ATOM 618 C C . GLU A 1 82 ? 16.025 9.586 -22.338 1.00 77.25 82 GLU A C 1
ATOM 620 O O . GLU A 1 82 ? 17.228 9.760 -22.526 1.00 77.25 82 GLU A O 1
ATOM 625 N N . GLY A 1 83 ? 15.557 8.482 -21.746 1.00 70.69 83 GLY A N 1
ATOM 626 C CA . GLY A 1 83 ? 16.400 7.368 -21.310 1.00 70.69 83 GLY A CA 1
ATOM 627 C C . GLY A 1 83 ? 17.252 7.682 -20.080 1.00 70.69 83 GLY A C 1
ATOM 628 O O . GLY A 1 83 ? 18.165 6.931 -19.753 1.00 70.69 83 GLY A O 1
ATOM 629 N N . LYS A 1 84 ? 16.980 8.789 -19.378 1.00 72.94 84 LYS A N 1
ATOM 630 C CA . LYS A 1 84 ? 17.626 9.065 -18.092 1.00 72.94 84 LYS A CA 1
ATOM 631 C C . LYS A 1 84 ? 16.921 8.265 -17.017 1.00 72.94 84 LYS A C 1
ATOM 633 O O . LYS A 1 84 ? 15.695 8.313 -16.940 1.00 72.94 84 LYS A O 1
ATOM 638 N N . ILE A 1 85 ? 17.684 7.596 -16.158 1.00 68.12 85 ILE A N 1
ATOM 639 C CA . ILE A 1 85 ? 17.139 7.019 -14.929 1.00 68.12 85 ILE A CA 1
ATOM 640 C C . ILE A 1 85 ? 16.398 8.155 -14.209 1.00 68.12 85 ILE A C 1
ATOM 642 O O . ILE A 1 85 ? 16.954 9.231 -13.973 1.00 68.12 85 ILE A O 1
ATOM 646 N N . GLN A 1 86 ? 15.115 7.954 -13.905 1.00 65.06 86 GLN A N 1
ATOM 647 C CA . GLN A 1 86 ? 14.344 8.915 -13.106 1.00 65.06 86 GLN A CA 1
ATOM 648 C C . GLN A 1 86 ? 14.846 9.000 -11.663 1.00 65.06 86 GLN A C 1
ATOM 650 O O . GLN A 1 86 ? 14.383 9.850 -10.901 1.00 65.06 86 GLN A O 1
ATOM 655 N N . ASP A 1 87 ? 15.819 8.166 -11.314 1.00 53.69 87 ASP A N 1
ATOM 656 C CA . ASP A 1 87 ? 16.462 8.093 -10.022 1.00 53.69 87 ASP A CA 1
ATOM 657 C C . ASP A 1 87 ? 17.917 8.569 -10.088 1.00 53.69 87 ASP A C 1
ATOM 659 O O . ASP A 1 87 ? 18.855 7.785 -10.166 1.00 53.69 87 ASP A O 1
ATOM 663 N N . ASN A 1 88 ? 18.095 9.888 -10.020 1.00 44.31 88 ASN A N 1
ATOM 664 C CA . ASN A 1 88 ? 19.320 10.461 -9.454 1.00 44.31 88 ASN A CA 1
ATOM 665 C C . ASN A 1 88 ? 19.093 10.970 -8.019 1.00 44.31 88 ASN A C 1
ATOM 667 O O . ASN A 1 88 ? 20.061 11.303 -7.343 1.00 44.31 88 ASN A O 1
ATOM 671 N N . THR A 1 89 ? 17.833 11.029 -7.562 1.00 37.31 89 THR A N 1
ATOM 672 C CA . THR A 1 89 ? 17.406 11.349 -6.191 1.00 37.31 89 THR A CA 1
ATOM 673 C C . THR A 1 89 ? 15.888 11.110 -6.010 1.00 37.31 89 THR A C 1
ATOM 675 O O . THR A 1 89 ? 15.058 11.929 -6.396 1.00 37.31 89 THR A O 1
ATOM 678 N N . GLN A 1 90 ? 15.533 10.025 -5.312 1.00 44.41 90 GLN A N 1
ATOM 679 C CA . GLN A 1 90 ? 14.339 9.849 -4.456 1.00 44.41 90 GLN A CA 1
ATOM 680 C C . GLN A 1 90 ? 12.930 9.719 -5.070 1.00 44.41 90 GLN A C 1
ATOM 682 O O . GLN A 1 90 ? 12.060 10.534 -4.763 1.00 44.41 90 GLN A O 1
ATOM 687 N N . ARG A 1 91 ? 12.607 8.610 -5.755 1.00 52.75 91 ARG A N 1
ATOM 688 C CA . ARG A 1 91 ? 11.198 8.130 -5.806 1.00 52.75 91 ARG A CA 1
ATOM 689 C C . ARG A 1 91 ? 11.013 6.626 -5.564 1.00 52.75 91 ARG A C 1
ATOM 691 O O . ARG A 1 91 ? 10.124 6.292 -4.789 1.00 52.75 91 ARG A O 1
ATOM 698 N N . PRO A 1 92 ? 11.877 5.730 -6.069 1.00 54.72 92 PRO A N 1
ATOM 699 C CA . PRO A 1 92 ? 11.946 4.349 -5.584 1.00 54.72 92 PRO A CA 1
ATOM 700 C C . PRO A 1 92 ? 12.602 4.249 -4.197 1.00 54.72 92 PRO A C 1
ATOM 702 O O . PRO A 1 92 ? 12.188 3.460 -3.352 1.00 54.72 92 PRO A O 1
ATOM 705 N N . PHE A 1 93 ? 13.580 5.121 -3.924 1.00 53.94 93 PHE A N 1
ATOM 706 C CA . PHE A 1 93 ? 14.328 5.141 -2.666 1.00 53.94 93 PHE A CA 1
ATOM 707 C C . PHE A 1 93 ? 13.469 5.375 -1.420 1.00 53.94 93 PHE A C 1
ATOM 709 O O . PHE A 1 93 ? 13.808 4.845 -0.377 1.00 53.94 93 PHE A O 1
ATOM 716 N N . GLN A 1 94 ? 12.389 6.166 -1.465 1.00 57.28 94 GLN A N 1
ATOM 717 C CA . GLN A 1 94 ? 11.584 6.392 -0.252 1.00 57.28 94 GLN A CA 1
ATOM 718 C C . GLN A 1 94 ? 10.807 5.134 0.156 1.00 57.28 94 GLN A C 1
ATOM 720 O O . GLN A 1 94 ? 10.772 4.804 1.340 1.00 57.28 94 GLN A O 1
ATOM 725 N N . ILE A 1 95 ? 10.287 4.391 -0.826 1.00 65.00 95 ILE A N 1
ATOM 726 C CA . ILE A 1 95 ? 9.692 3.066 -0.618 1.00 65.00 95 ILE A CA 1
ATOM 727 C C . ILE A 1 95 ? 10.766 2.092 -0.128 1.00 65.00 95 ILE A C 1
ATOM 729 O O . ILE A 1 95 ? 10.605 1.482 0.925 1.00 65.00 95 ILE A O 1
ATOM 733 N N . GLY A 1 96 ? 11.893 1.997 -0.844 1.00 64.00 96 GLY A N 1
ATOM 734 C CA . GLY A 1 96 ? 13.007 1.127 -0.461 1.00 64.00 96 GLY A CA 1
ATOM 735 C C . GLY A 1 96 ? 13.558 1.444 0.934 1.00 64.00 96 GLY A C 1
ATOM 736 O O . GLY A 1 96 ? 13.818 0.539 1.713 1.00 64.00 96 GLY A O 1
ATOM 737 N N . LYS A 1 97 ? 13.656 2.725 1.310 1.00 62.94 97 LYS A N 1
ATOM 738 C CA . LYS A 1 97 ? 14.103 3.179 2.635 1.00 62.94 97 LYS A CA 1
ATOM 739 C C . LYS A 1 97 ? 13.111 2.817 3.736 1.00 62.94 97 LYS A C 1
ATOM 741 O O . LYS A 1 97 ? 13.551 2.508 4.838 1.00 62.94 97 LYS A O 1
ATOM 746 N N . ALA A 1 98 ? 11.806 2.880 3.469 1.00 63.88 98 ALA A N 1
ATOM 747 C CA . ALA A 1 98 ? 10.797 2.462 4.440 1.00 63.88 98 ALA A CA 1
ATOM 748 C C . ALA A 1 98 ? 10.946 0.971 4.768 1.00 63.88 98 ALA A C 1
ATOM 750 O O . ALA A 1 98 ? 11.005 0.606 5.936 1.00 63.88 98 ALA A O 1
ATOM 751 N N . TYR A 1 99 ? 11.149 0.131 3.753 1.00 69.44 99 TYR A N 1
ATOM 752 C CA . TYR A 1 99 ? 11.474 -1.281 3.955 1.00 69.44 99 TYR A CA 1
ATOM 753 C C . TYR A 1 99 ? 12.844 -1.501 4.611 1.00 69.44 99 TYR A C 1
ATOM 755 O O . TYR A 1 99 ? 12.955 -2.298 5.539 1.00 69.44 99 TYR A O 1
ATOM 763 N N . ALA A 1 100 ? 13.869 -0.732 4.235 1.00 60.88 100 ALA A N 1
ATOM 764 C CA . ALA A 1 100 ? 15.181 -0.802 4.877 1.00 60.88 100 ALA A CA 1
ATOM 765 C C . ALA A 1 100 ? 15.124 -0.420 6.369 1.00 60.88 100 ALA A C 1
ATOM 767 O O . ALA A 1 100 ? 15.868 -0.974 7.176 1.00 60.88 100 ALA A O 1
ATOM 768 N N . ALA A 1 101 ? 14.222 0.487 6.765 1.00 61.22 101 ALA A N 1
ATOM 769 C CA . ALA A 1 101 ? 13.973 0.807 8.173 1.00 61.22 101 ALA A CA 1
ATOM 770 C C . ALA A 1 101 ? 13.375 -0.381 8.950 1.00 61.22 101 ALA A C 1
ATOM 772 O O . ALA A 1 101 ? 13.579 -0.477 10.158 1.00 61.22 101 ALA A O 1
ATOM 773 N N . LEU A 1 102 ? 12.704 -1.299 8.253 1.00 64.31 102 LEU A N 1
ATOM 774 C CA . LEU A 1 102 ? 12.229 -2.581 8.779 1.00 64.31 102 LEU A CA 1
ATOM 775 C C . LEU A 1 102 ? 13.279 -3.695 8.670 1.00 64.31 102 LEU A C 1
ATOM 777 O O . LEU A 1 102 ? 12.990 -4.828 9.029 1.00 64.31 102 LEU A O 1
ATOM 781 N N . GLN A 1 103 ? 14.492 -3.379 8.199 1.00 64.31 103 GLN A N 1
ATOM 782 C CA . GLN A 1 103 ? 15.551 -4.347 7.892 1.00 64.31 103 GLN A CA 1
ATOM 783 C C . GLN A 1 103 ? 15.160 -5.350 6.794 1.00 64.31 103 GLN A C 1
ATOM 785 O O . GLN A 1 103 ? 15.656 -6.474 6.767 1.00 64.31 103 GLN A O 1
ATOM 790 N N . ILE A 1 104 ? 14.289 -4.928 5.874 1.00 66.88 104 ILE A N 1
ATOM 791 C CA . ILE A 1 104 ? 13.845 -5.712 4.722 1.00 66.88 104 ILE A CA 1
ATOM 792 C C . ILE A 1 104 ? 14.480 -5.115 3.469 1.00 66.88 104 ILE A C 1
ATOM 794 O O . ILE A 1 104 ? 14.244 -3.951 3.132 1.00 66.88 104 ILE A O 1
ATOM 798 N N . ASP A 1 105 ? 15.259 -5.919 2.751 1.00 60.56 105 ASP A N 1
ATOM 799 C CA . ASP A 1 105 ? 15.803 -5.524 1.455 1.00 60.56 105 ASP A CA 1
ATOM 800 C C . ASP A 1 105 ? 14.716 -5.638 0.381 1.00 60.56 105 ASP A C 1
ATOM 802 O O . ASP A 1 105 ? 14.434 -6.713 -0.147 1.00 60.56 105 ASP A O 1
ATOM 806 N N . VAL A 1 106 ? 14.095 -4.503 0.051 1.00 63.75 106 VAL A N 1
ATOM 807 C CA . VAL A 1 106 ? 13.135 -4.399 -1.053 1.00 63.75 106 VAL A CA 1
ATOM 808 C C . VAL A 1 106 ? 13.792 -3.783 -2.271 1.00 63.75 106 VAL A C 1
ATOM 810 O O . VAL A 1 106 ? 14.116 -2.596 -2.298 1.00 63.75 106 VAL A O 1
ATOM 813 N N . PHE A 1 107 ? 13.904 -4.603 -3.311 1.00 63.19 107 PHE A N 1
ATOM 814 C CA . PHE A 1 107 ? 14.266 -4.184 -4.656 1.00 63.19 107 PHE A CA 1
ATOM 815 C C . PHE A 1 107 ? 13.154 -4.561 -5.641 1.00 63.19 107 PHE A C 1
ATOM 817 O O . PHE A 1 107 ? 12.456 -5.559 -5.417 1.00 63.19 107 PHE A O 1
ATOM 824 N N . PRO A 1 108 ? 12.982 -3.794 -6.733 1.00 65.00 108 PRO A N 1
ATOM 825 C CA . PRO A 1 108 ? 12.122 -4.206 -7.831 1.00 65.00 108 PRO A CA 1
ATOM 826 C C . PRO A 1 108 ? 12.615 -5.554 -8.367 1.00 65.00 108 PRO A C 1
ATOM 828 O O . PRO A 1 108 ? 13.766 -5.675 -8.785 1.00 65.00 108 PRO A O 1
ATOM 831 N N . GLY A 1 109 ? 11.770 -6.581 -8.319 1.00 63.34 109 GLY A N 1
ATOM 832 C CA . GLY A 1 109 ? 12.112 -7.869 -8.913 1.00 63.34 109 GLY A CA 1
ATOM 833 C C . GLY A 1 109 ? 12.061 -7.810 -10.432 1.00 63.34 109 GLY A C 1
ATOM 834 O O . GLY A 1 109 ? 11.088 -7.296 -10.976 1.00 63.34 109 GLY A O 1
ATOM 835 N N . ASP A 1 110 ? 13.035 -8.412 -11.112 1.00 67.25 110 ASP A N 1
ATOM 836 C CA . ASP A 1 110 ? 12.955 -8.731 -12.545 1.00 67.25 110 ASP A CA 1
ATOM 837 C C . ASP A 1 110 ? 12.819 -10.252 -12.746 1.00 67.25 110 ASP A C 1
ATOM 839 O O . ASP A 1 110 ? 13.748 -10.913 -13.210 1.00 67.25 110 ASP A O 1
ATOM 843 N N . PRO A 1 111 ? 11.691 -10.864 -12.334 1.00 62.47 111 PRO A N 1
ATOM 844 C CA . PRO A 1 111 ? 11.538 -12.317 -12.390 1.00 62.47 111 PRO A CA 1
ATOM 845 C C . PRO A 1 111 ? 11.529 -12.863 -13.825 1.00 62.47 111 PRO A C 1
ATOM 847 O O . PRO A 1 111 ? 11.771 -14.051 -14.025 1.00 62.47 111 PRO A O 1
ATOM 850 N N . THR A 1 112 ? 11.219 -12.022 -14.814 1.00 69.44 112 THR A N 1
ATOM 851 C CA . THR A 1 112 ? 11.132 -12.388 -16.232 1.00 69.44 112 THR A CA 1
ATOM 852 C C . THR A 1 112 ? 12.398 -12.042 -17.021 1.00 69.44 112 THR A C 1
ATOM 854 O O . THR A 1 112 ? 12.533 -12.502 -18.153 1.00 69.44 112 THR A O 1
ATOM 857 N N . GLY A 1 113 ? 13.340 -11.284 -16.445 1.00 72.06 113 GLY A N 1
ATOM 858 C CA . GLY A 1 113 ? 14.555 -10.827 -17.134 1.00 72.06 113 GLY A CA 1
ATOM 859 C C . GLY A 1 113 ? 14.298 -9.731 -18.177 1.00 72.06 113 GLY A C 1
ATOM 860 O O . GLY A 1 113 ? 15.175 -9.421 -18.992 1.00 72.06 113 GLY A O 1
ATOM 861 N N . GLU A 1 114 ? 13.079 -9.189 -18.222 1.00 74.94 114 GLU A N 1
ATOM 862 C CA . GLU A 1 114 ? 12.654 -8.203 -19.217 1.00 74.94 114 GLU A CA 1
ATOM 863 C C . GLU A 1 114 ? 13.325 -6.852 -18.970 1.00 74.94 114 GLU A C 1
ATOM 865 O O . GLU A 1 114 ? 13.699 -6.166 -19.925 1.00 74.94 114 GLU A O 1
ATOM 870 N N . PHE A 1 115 ? 13.534 -6.491 -17.702 1.00 77.19 115 PHE A N 1
ATOM 871 C CA . PHE A 1 115 ? 14.213 -5.253 -17.338 1.00 77.19 115 PHE A CA 1
ATOM 872 C C . PHE A 1 115 ? 15.692 -5.294 -17.706 1.00 77.19 115 PHE A C 1
ATOM 874 O O . PHE A 1 115 ? 16.172 -4.385 -18.381 1.00 77.19 115 PHE A O 1
ATOM 881 N N . ASP A 1 116 ? 16.403 -6.354 -17.325 1.00 76.50 116 ASP A N 1
ATOM 882 C CA . ASP A 1 116 ? 17.826 -6.488 -17.638 1.00 76.50 116 ASP A CA 1
ATOM 883 C C . ASP A 1 116 ? 18.054 -6.536 -19.160 1.00 76.50 116 ASP A C 1
ATOM 885 O O . ASP A 1 116 ? 18.991 -5.919 -19.677 1.00 76.50 116 ASP A O 1
ATOM 889 N N . SER A 1 117 ? 17.147 -7.186 -19.898 1.00 80.56 117 SER A N 1
ATOM 890 C CA . SER A 1 117 ? 17.159 -7.195 -21.367 1.00 80.56 117 SER A CA 1
ATOM 891 C C . SER A 1 117 ? 16.951 -5.798 -21.958 1.00 80.56 117 SER A C 1
ATOM 893 O O . SER A 1 117 ? 17.654 -5.409 -22.896 1.00 80.56 117 SER A O 1
ATOM 895 N N . T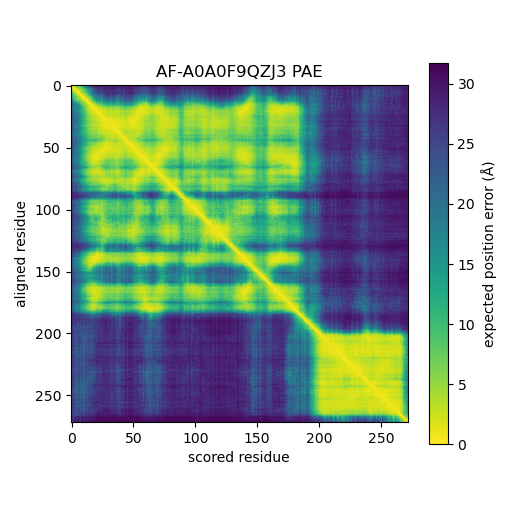RP A 1 118 ? 16.016 -5.018 -21.406 1.00 84.69 118 TRP A N 1
ATOM 896 C CA . TRP A 1 118 ? 15.795 -3.633 -21.820 1.00 84.69 118 TRP A CA 1
ATOM 897 C C . TRP A 1 118 ? 17.014 -2.756 -21.499 1.00 84.69 118 TRP A C 1
ATOM 899 O O . TRP A 1 118 ? 17.471 -2.018 -22.373 1.00 84.69 118 TRP A O 1
ATOM 909 N N . CYS A 1 119 ? 17.601 -2.878 -20.303 1.00 80.25 119 CYS A N 1
ATOM 910 C CA . CYS A 1 119 ? 18.796 -2.131 -19.901 1.00 80.25 119 CYS A CA 1
ATOM 911 C C . CYS A 1 119 ? 19.982 -2.407 -20.830 1.00 80.25 119 CYS A C 1
ATOM 913 O O . CYS A 1 119 ? 20.607 -1.463 -21.322 1.00 80.25 119 CYS A O 1
ATOM 915 N N . ALA A 1 120 ? 20.238 -3.678 -21.155 1.00 82.38 120 ALA A N 1
ATOM 916 C CA . ALA A 1 120 ? 21.298 -4.066 -22.081 1.00 82.38 120 ALA A CA 1
ATOM 917 C C . ALA A 1 120 ? 21.112 -3.449 -23.481 1.00 82.38 120 ALA A C 1
ATOM 919 O O . ALA A 1 120 ? 22.081 -2.989 -24.089 1.00 82.38 120 ALA A O 1
ATOM 920 N N . ALA A 1 121 ? 19.873 -3.384 -23.981 1.00 84.38 121 ALA A N 1
ATOM 921 C CA . ALA A 1 121 ? 19.558 -2.777 -25.276 1.00 84.38 121 ALA A CA 1
ATOM 922 C C . ALA A 1 121 ? 19.718 -1.244 -25.293 1.00 84.38 121 ALA A C 1
ATOM 924 O O . ALA A 1 121 ? 19.964 -0.663 -26.351 1.00 84.38 121 ALA A O 1
ATOM 925 N N . HIS A 1 122 ? 19.613 -0.595 -24.131 1.00 80.62 122 HIS A N 1
ATOM 926 C CA . HIS A 1 122 ? 19.656 0.864 -23.981 1.00 80.62 122 HIS A CA 1
ATOM 927 C C . HIS A 1 122 ? 20.969 1.382 -23.372 1.00 80.62 122 HIS A C 1
ATOM 929 O O . HIS A 1 122 ? 21.079 2.574 -23.072 1.00 80.62 122 HIS A O 1
ATOM 935 N N . GLY A 1 123 ? 21.973 0.510 -23.207 1.00 77.31 123 GLY A N 1
ATOM 936 C CA . GLY A 1 123 ? 23.280 0.862 -22.644 1.00 77.31 123 GLY A CA 1
ATOM 937 C C . GLY A 1 123 ? 23.213 1.309 -21.182 1.00 77.31 123 GLY A C 1
ATOM 938 O O . GLY A 1 123 ? 23.991 2.172 -20.779 1.00 77.31 123 GLY A O 1
ATOM 939 N N . GLN A 1 124 ? 22.256 0.771 -20.424 1.00 77.50 124 GLN A N 1
ATOM 940 C CA . GLN A 1 124 ? 22.048 1.047 -19.003 1.00 77.50 124 GLN A CA 1
ATOM 941 C C . GLN A 1 124 ? 22.574 -0.107 -18.146 1.00 77.50 124 GLN A C 1
ATOM 943 O O . GLN A 1 124 ? 22.642 -1.250 -18.604 1.00 77.50 124 GLN A O 1
ATOM 948 N N . ASP A 1 125 ? 22.893 0.189 -16.888 1.00 69.44 125 ASP A N 1
ATOM 949 C CA . ASP A 1 125 ? 23.276 -0.834 -15.919 1.00 69.44 125 ASP A CA 1
ATOM 950 C C . ASP A 1 125 ? 22.068 -1.717 -15.555 1.00 69.44 125 ASP A C 1
ATOM 952 O O . ASP A 1 125 ? 20.959 -1.236 -15.305 1.00 69.44 125 ASP A O 1
ATOM 956 N N . THR A 1 126 ? 22.288 -3.029 -15.542 1.00 68.88 126 THR A N 1
ATOM 957 C CA . THR A 1 126 ? 21.314 -4.039 -15.104 1.00 68.88 126 THR A CA 1
ATOM 958 C C . THR A 1 126 ? 21.232 -4.083 -13.581 1.00 68.88 126 THR A C 1
ATOM 960 O O . THR A 1 126 ? 22.228 -3.813 -12.907 1.00 68.88 126 THR A O 1
ATOM 963 N N . ILE A 1 127 ? 20.099 -4.516 -13.025 1.00 61.88 127 ILE A N 1
ATOM 964 C CA . ILE A 1 127 ? 20.024 -4.822 -11.582 1.00 61.88 127 ILE A CA 1
ATOM 965 C C . ILE A 1 127 ? 20.607 -6.206 -11.267 1.00 61.88 127 ILE A C 1
ATOM 967 O O . ILE A 1 127 ? 21.014 -6.448 -10.131 1.00 61.88 127 ILE A O 1
ATOM 971 N N . GLY A 1 128 ? 20.708 -7.084 -12.274 1.00 60.50 128 GLY A N 1
ATOM 972 C CA . GLY A 1 128 ? 21.248 -8.433 -12.146 1.00 60.50 128 GLY A CA 1
ATOM 973 C C . GLY A 1 128 ? 20.275 -9.418 -11.490 1.00 60.50 128 GLY A C 1
ATOM 974 O O . GLY A 1 128 ? 19.168 -9.072 -11.080 1.00 60.50 128 GLY A O 1
ATOM 975 N N . ALA A 1 129 ? 20.708 -10.680 -11.369 1.00 52.97 129 ALA A N 1
ATOM 976 C CA . ALA A 1 129 ? 19.931 -11.744 -10.733 1.00 52.97 129 ALA A CA 1
ATOM 977 C C . ALA A 1 129 ? 19.739 -11.449 -9.237 1.00 52.97 129 ALA A C 1
ATOM 979 O O . ALA A 1 129 ? 20.639 -11.672 -8.425 1.00 52.97 129 ALA A O 1
ATOM 980 N N . ASN A 1 130 ? 18.562 -10.936 -8.888 1.00 53.53 130 ASN A N 1
ATOM 981 C CA . ASN A 1 130 ? 18.251 -10.499 -7.536 1.00 53.53 130 ASN A CA 1
ATOM 982 C C . ASN A 1 130 ? 17.448 -11.592 -6.806 1.00 53.53 130 ASN A C 1
ATOM 984 O O . ASN A 1 130 ? 16.378 -11.974 -7.284 1.00 53.53 130 ASN A O 1
ATOM 988 N N . PRO A 1 131 ? 17.929 -12.130 -5.674 1.00 46.56 131 PRO A N 1
ATOM 989 C CA . PRO A 1 131 ? 17.420 -13.402 -5.161 1.00 46.56 131 PRO A CA 1
ATOM 990 C C . PRO A 1 131 ? 16.051 -13.333 -4.455 1.00 46.56 131 PRO A C 1
ATOM 992 O O . PRO A 1 131 ? 15.416 -14.372 -4.320 1.00 46.56 131 PRO A O 1
ATOM 995 N N . ASN A 1 132 ? 15.559 -12.152 -4.051 1.00 53.34 132 ASN A N 1
ATOM 996 C CA . ASN A 1 132 ? 14.593 -12.067 -2.939 1.00 53.34 132 ASN A CA 1
ATOM 997 C C . ASN A 1 132 ? 13.340 -11.197 -3.191 1.00 53.34 132 ASN A C 1
ATOM 999 O O . ASN A 1 132 ? 12.595 -10.892 -2.265 1.00 53.34 132 ASN A O 1
ATOM 1003 N N . ALA A 1 133 ? 13.051 -10.771 -4.426 1.00 53.56 133 ALA A N 1
ATOM 1004 C CA . ALA A 1 133 ? 11.894 -9.892 -4.679 1.00 53.56 133 ALA A CA 1
ATOM 1005 C C . ALA A 1 133 ? 10.531 -10.532 -4.337 1.00 53.56 133 ALA A C 1
ATOM 1007 O O . ALA A 1 133 ? 9.563 -9.814 -4.073 1.00 53.56 133 ALA A O 1
ATOM 1008 N N . GLN A 1 134 ? 10.467 -11.870 -4.332 1.00 57.31 134 GLN A N 1
ATOM 1009 C CA . GLN A 1 134 ? 9.285 -12.635 -3.934 1.00 57.31 134 GLN A CA 1
ATOM 1010 C C . GLN A 1 134 ? 9.122 -12.764 -2.415 1.00 57.31 134 GLN A C 1
ATOM 1012 O O . GLN A 1 134 ? 8.022 -13.078 -1.975 1.00 57.31 134 GLN A O 1
ATOM 1017 N N . ASP A 1 135 ? 10.150 -12.467 -1.617 1.00 65.81 135 ASP A N 1
ATOM 1018 C CA . ASP A 1 135 ? 10.132 -12.719 -0.169 1.00 65.81 135 ASP A CA 1
ATOM 1019 C C . ASP A 1 135 ? 9.157 -11.806 0.581 1.00 65.81 135 ASP A C 1
ATOM 1021 O O . ASP A 1 135 ? 8.683 -12.152 1.659 1.00 65.81 135 ASP A O 1
ATOM 1025 N N . ILE A 1 136 ? 8.818 -10.653 -0.006 1.00 75.19 136 ILE A N 1
ATOM 1026 C CA . ILE A 1 136 ? 7.801 -9.751 0.546 1.00 75.19 136 ILE A CA 1
ATOM 1027 C C . ILE A 1 136 ? 6.401 -10.032 0.000 1.00 75.19 136 ILE A C 1
ATOM 1029 O O . ILE A 1 136 ? 5.415 -9.580 0.583 1.00 75.19 136 ILE A O 1
ATOM 1033 N N . VAL A 1 137 ? 6.290 -10.729 -1.136 1.00 84.81 137 VAL A N 1
ATOM 1034 C CA . VAL A 1 137 ? 4.992 -11.028 -1.744 1.00 84.81 137 VAL A CA 1
ATOM 1035 C C . VAL A 1 137 ? 4.294 -12.060 -0.869 1.00 84.81 137 VAL A C 1
ATOM 1037 O O . VAL A 1 137 ? 4.816 -13.131 -0.587 1.00 84.81 137 VAL A O 1
ATOM 1040 N N . GLY A 1 138 ? 3.087 -11.731 -0.429 1.00 85.25 138 GLY A N 1
ATOM 1041 C CA . GLY A 1 138 ? 2.325 -12.523 0.525 1.00 85.25 138 GLY A CA 1
ATOM 1042 C C . GLY A 1 138 ? 2.455 -12.052 1.972 1.00 85.25 138 GLY A C 1
ATOM 1043 O O . GLY A 1 138 ? 1.554 -12.365 2.751 1.00 85.25 138 GLY A O 1
ATOM 1044 N N . ASN A 1 139 ? 3.481 -11.265 2.324 1.00 87.06 139 ASN A N 1
ATOM 1045 C CA . ASN A 1 139 ? 3.603 -10.687 3.664 1.00 87.06 139 ASN A CA 1
ATOM 1046 C C . ASN A 1 139 ? 2.607 -9.545 3.869 1.00 87.06 139 ASN A C 1
ATOM 1048 O O . ASN A 1 139 ? 2.249 -8.810 2.941 1.00 87.06 139 ASN A O 1
ATOM 1052 N N . VAL A 1 140 ? 2.158 -9.404 5.114 1.00 86.75 140 VAL A N 1
ATOM 1053 C CA . VAL A 1 140 ? 1.258 -8.336 5.539 1.00 86.75 140 VAL A CA 1
ATOM 1054 C C . VAL A 1 140 ? 2.055 -7.243 6.235 1.00 86.75 140 VAL A C 1
ATOM 1056 O O . VAL A 1 140 ? 2.947 -7.526 7.035 1.00 86.75 140 VAL A O 1
ATOM 1059 N N . PHE A 1 141 ? 1.712 -5.993 5.940 1.00 86.56 141 PHE A N 1
ATOM 1060 C CA . PHE A 1 141 ? 2.367 -4.808 6.469 1.00 86.56 141 PHE A CA 1
ATOM 1061 C C . PHE A 1 141 ? 1.345 -3.832 7.047 1.00 86.56 141 PHE A C 1
ATOM 1063 O O . PHE A 1 141 ? 0.250 -3.661 6.506 1.00 86.56 141 PHE A O 1
ATOM 1070 N N . SER A 1 142 ? 1.743 -3.140 8.110 1.00 84.12 142 SER A N 1
ATOM 1071 C CA . SER A 1 142 ? 1.126 -1.865 8.471 1.00 84.12 142 SER A CA 1
ATOM 1072 C C . SER A 1 142 ? 1.638 -0.807 7.504 1.00 84.12 142 SER A C 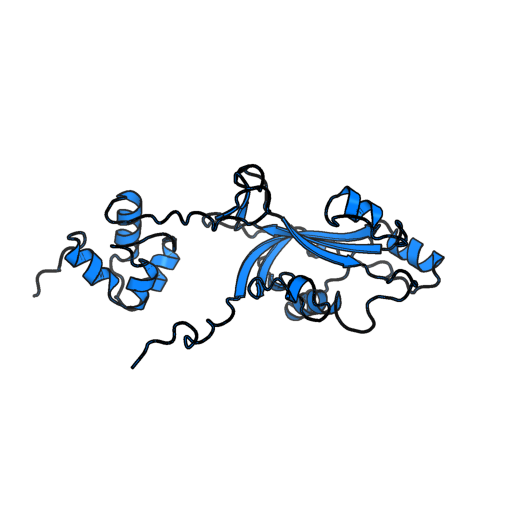1
ATOM 1074 O O . SER A 1 142 ? 2.848 -0.653 7.346 1.00 84.12 142 SER A O 1
ATOM 1076 N N . LEU A 1 143 ? 0.729 -0.083 6.869 1.00 82.88 143 LEU A N 1
ATOM 1077 C CA . LEU A 1 143 ? 1.010 0.965 5.902 1.00 82.88 143 LEU A CA 1
ATOM 1078 C C . LEU A 1 143 ? 0.559 2.310 6.458 1.00 82.88 143 LEU A C 1
ATOM 1080 O O . LEU A 1 143 ? -0.547 2.420 6.974 1.00 82.88 143 LEU A O 1
ATOM 1084 N N . GLU A 1 144 ? 1.372 3.347 6.306 1.00 76.19 144 GLU A N 1
ATOM 1085 C CA . GLU A 1 144 ? 1.014 4.717 6.661 1.00 76.19 144 GLU A CA 1
ATOM 1086 C C . GLU A 1 144 ? 1.009 5.628 5.444 1.00 76.19 144 GLU A C 1
ATOM 1088 O O . GLU A 1 144 ? 1.940 5.628 4.636 1.00 76.19 144 GLU A O 1
ATOM 1093 N N . LYS A 1 145 ? -0.032 6.453 5.332 1.00 70.12 145 LYS A N 1
ATOM 1094 C CA . LYS A 1 145 ? -0.122 7.497 4.314 1.00 70.12 145 LYS A CA 1
ATOM 1095 C C . LYS A 1 145 ? -0.536 8.820 4.959 1.00 70.12 145 LYS A C 1
ATOM 1097 O O . LYS A 1 145 ? -1.559 8.862 5.647 1.00 70.12 145 LYS A O 1
ATOM 1102 N N . PRO A 1 146 ? 0.184 9.929 4.719 1.00 62.31 146 PRO A N 1
ATOM 1103 C CA . PRO A 1 146 ? -0.314 11.241 5.106 1.00 62.31 146 PRO A CA 1
ATOM 1104 C C . PRO A 1 146 ? -1.645 11.544 4.398 1.00 62.31 146 PRO A C 1
ATOM 1106 O O . PRO A 1 146 ? -1.950 11.005 3.324 1.00 62.31 146 PRO A O 1
ATOM 1109 N N . GLY A 1 147 ? -2.457 12.401 5.020 1.00 56.78 147 GLY A N 1
ATOM 1110 C CA . GLY A 1 147 ? -3.788 12.732 4.525 1.00 56.78 147 GLY A CA 1
ATOM 1111 C C . GLY A 1 147 ? -3.819 13.141 3.053 1.00 56.78 147 GLY A C 1
ATOM 1112 O O . GLY A 1 147 ? -2.831 13.622 2.499 1.00 56.78 147 GLY A O 1
ATOM 1113 N N . PHE A 1 148 ? -4.955 12.880 2.398 1.00 53.09 148 PHE A N 1
ATOM 1114 C CA . PHE A 1 148 ? -5.135 13.188 0.982 1.00 53.09 148 PHE A CA 1
ATOM 1115 C C . PHE A 1 148 ? -4.893 14.678 0.726 1.00 53.09 148 PHE A C 1
ATOM 1117 O O . PHE A 1 148 ? -5.636 15.534 1.202 1.00 53.09 148 PHE A O 1
ATOM 1124 N N . ASP A 1 149 ? -3.848 14.967 -0.039 1.00 55.09 149 ASP A N 1
ATOM 1125 C CA . ASP A 1 149 ? -3.542 16.292 -0.546 1.00 55.09 149 ASP A CA 1
ATOM 1126 C C . ASP A 1 149 ? -3.454 16.151 -2.063 1.00 55.09 149 ASP A C 1
ATOM 1128 O O . ASP A 1 149 ? -2.546 15.510 -2.600 1.00 55.09 149 ASP A O 1
ATOM 1132 N N . ARG A 1 150 ? -4.452 16.719 -2.747 1.00 41.91 150 ARG A N 1
ATOM 1133 C CA . ARG A 1 150 ? -4.605 16.659 -4.205 1.00 41.91 150 ARG A CA 1
ATOM 1134 C C . ARG A 1 150 ? -3.377 17.207 -4.938 1.00 41.91 150 ARG A C 1
ATOM 1136 O O . ARG A 1 150 ? -3.155 16.853 -6.098 1.00 41.91 150 ARG A O 1
ATOM 1143 N N . ASP A 1 151 ? -2.609 18.072 -4.278 1.00 42.84 151 ASP A N 1
ATOM 1144 C CA . ASP A 1 151 ? -1.389 18.649 -4.821 1.00 42.84 151 ASP A CA 1
ATOM 1145 C C . ASP A 1 151 ? -0.156 17.789 -4.491 1.00 42.84 151 ASP A C 1
ATOM 1147 O O . ASP A 1 151 ? 0.790 17.806 -5.273 1.00 42.84 151 ASP A O 1
ATOM 1151 N N . ASN A 1 152 ? -0.181 16.949 -3.444 1.00 43.62 152 ASN A N 1
ATOM 1152 C CA . ASN A 1 152 ? 0.905 15.999 -3.148 1.00 43.62 152 ASN A CA 1
ATOM 1153 C C . ASN A 1 152 ? 0.978 14.857 -4.167 1.00 43.62 152 ASN A C 1
ATOM 1155 O O . ASN A 1 152 ? 2.072 14.487 -4.569 1.00 43.62 152 ASN A O 1
ATOM 1159 N N . ASP A 1 153 ? -0.158 14.351 -4.658 1.00 42.75 153 ASP A N 1
ATOM 1160 C CA . ASP A 1 153 ? -0.159 13.306 -5.702 1.00 42.75 153 ASP A CA 1
ATOM 1161 C C . ASP A 1 153 ? 0.375 13.819 -7.059 1.00 42.75 153 ASP A C 1
ATOM 1163 O O . ASP A 1 153 ? 0.769 13.036 -7.926 1.00 42.75 153 ASP A O 1
ATOM 1167 N N . LYS A 1 154 ? 0.399 15.145 -7.262 1.00 41.50 154 LYS A N 1
ATOM 1168 C CA . LYS A 1 154 ? 0.947 15.807 -8.462 1.00 41.50 154 LYS A CA 1
ATOM 1169 C C . LYS A 1 154 ? 2.353 16.358 -8.242 1.00 41.50 154 LYS A C 1
ATOM 1171 O O . LYS A 1 154 ? 3.119 16.486 -9.202 1.00 41.50 154 LYS A O 1
ATOM 1176 N N . ASP A 1 155 ? 2.692 16.701 -7.002 1.00 47.84 155 ASP A N 1
ATOM 1177 C CA . ASP A 1 155 ? 4.015 17.159 -6.621 1.00 47.84 155 ASP A CA 1
ATOM 1178 C C . ASP A 1 155 ? 4.967 15.969 -6.539 1.00 47.84 155 ASP A C 1
ATOM 1180 O O . ASP A 1 155 ? 5.036 15.201 -5.584 1.00 47.84 155 ASP A O 1
ATOM 1184 N N . ARG A 1 156 ? 5.787 15.893 -7.576 1.00 44.50 156 ARG A N 1
ATOM 1185 C CA . ARG A 1 156 ? 6.968 15.050 -7.700 1.00 44.50 156 ARG A CA 1
ATOM 1186 C C . ARG A 1 156 ? 7.855 15.012 -6.431 1.00 44.50 156 ARG A C 1
ATOM 1188 O O . ARG A 1 156 ? 8.613 14.059 -6.270 1.00 44.50 156 ARG A O 1
ATOM 1195 N N . ASN A 1 157 ? 7.798 15.994 -5.535 1.00 42.72 157 ASN A N 1
ATOM 1196 C CA . ASN A 1 157 ? 8.606 16.047 -4.312 1.00 42.72 157 ASN A CA 1
ATOM 1197 C C . ASN A 1 157 ? 7.877 15.590 -3.036 1.00 42.72 157 ASN A C 1
ATOM 1199 O O . ASN A 1 157 ? 8.502 15.543 -1.976 1.00 42.72 157 ASN A O 1
ATOM 1203 N N . ARG A 1 158 ? 6.583 15.257 -3.103 1.00 50.50 158 ARG A N 1
ATOM 1204 C CA . ARG A 1 158 ? 5.782 14.852 -1.942 1.00 50.50 158 ARG A CA 1
ATOM 1205 C C . ARG A 1 158 ? 5.199 13.468 -2.174 1.00 50.50 158 ARG A C 1
ATOM 1207 O O . ARG A 1 158 ? 4.144 13.298 -2.764 1.00 50.50 158 ARG A O 1
ATOM 1214 N N . PHE A 1 159 ? 5.930 12.460 -1.719 1.00 52.09 159 PHE A N 1
ATOM 1215 C CA . PHE A 1 159 ? 5.534 11.070 -1.870 1.00 52.09 159 PHE A CA 1
ATOM 1216 C C . PHE A 1 159 ? 4.254 10.784 -1.074 1.00 52.09 159 PHE A C 1
ATOM 1218 O O . PHE A 1 159 ? 4.262 10.737 0.154 1.00 52.09 159 PHE A O 1
ATOM 1225 N N . ALA A 1 160 ? 3.147 10.628 -1.792 1.00 57.41 160 ALA A N 1
ATOM 1226 C CA . ALA A 1 160 ? 1.833 10.332 -1.239 1.00 57.41 160 ALA A CA 1
ATOM 1227 C C . ALA A 1 160 ? 1.436 8.859 -1.440 1.00 57.41 160 ALA A C 1
ATOM 1229 O O . ALA A 1 160 ? 0.265 8.514 -1.321 1.00 57.41 160 ALA A O 1
ATOM 1230 N N . ALA A 1 161 ? 2.388 7.961 -1.716 1.00 63.22 161 ALA A N 1
ATOM 1231 C CA . ALA A 1 161 ? 2.088 6.536 -1.651 1.00 63.22 161 ALA A CA 1
ATOM 1232 C C . ALA A 1 161 ? 2.173 6.043 -0.192 1.00 63.22 161 ALA A C 1
ATOM 1234 O O . ALA A 1 161 ? 2.946 6.585 0.603 1.00 63.22 161 ALA A O 1
ATOM 1235 N N . PRO A 1 162 ? 1.379 5.031 0.176 1.00 68.81 162 PRO A N 1
ATOM 1236 C CA . PRO A 1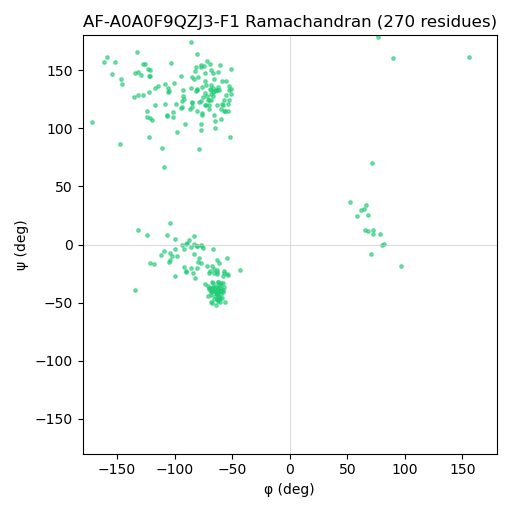 162 ? 1.463 4.412 1.490 1.00 68.81 162 PRO A CA 1
ATOM 1237 C C . PRO A 1 162 ? 2.829 3.750 1.687 1.00 68.81 162 PRO A C 1
ATOM 1239 O O . PRO A 1 162 ? 3.312 3.029 0.813 1.00 68.81 162 PRO A O 1
ATOM 1242 N N . LEU A 1 163 ? 3.445 4.011 2.838 1.00 77.19 163 LEU A N 1
ATOM 1243 C CA . LEU A 1 163 ? 4.750 3.489 3.228 1.00 77.19 163 LEU A CA 1
ATOM 1244 C C . LEU A 1 163 ? 4.584 2.389 4.277 1.00 77.19 163 LEU A C 1
ATOM 1246 O O . LEU A 1 163 ? 3.837 2.593 5.233 1.00 77.19 163 LEU A O 1
ATOM 1250 N N . PRO A 1 164 ? 5.284 1.251 4.160 1.00 78.62 164 PRO A N 1
ATOM 1251 C CA . PRO A 1 164 ? 5.283 0.250 5.216 1.00 78.62 164 PRO A CA 1
ATOM 1252 C C . PRO A 1 164 ? 5.974 0.786 6.475 1.00 78.62 164 PRO A C 1
ATOM 1254 O O . PRO A 1 164 ? 7.048 1.381 6.405 1.00 78.62 164 PRO A O 1
ATOM 1257 N N . THR A 1 165 ? 5.350 0.561 7.629 1.00 80.62 165 THR A N 1
ATOM 1258 C CA . THR A 1 165 ? 5.840 0.977 8.952 1.00 80.62 165 THR A CA 1
ATOM 1259 C C . THR A 1 165 ? 6.037 -0.181 9.921 1.00 80.62 165 THR A C 1
ATOM 1261 O O . THR A 1 165 ? 6.745 -0.019 10.912 1.00 80.62 165 THR A O 1
ATOM 1264 N N . ALA A 1 166 ? 5.462 -1.350 9.631 1.00 80.25 166 ALA A N 1
ATOM 1265 C CA . ALA A 1 166 ? 5.741 -2.596 10.338 1.00 80.25 166 ALA A CA 1
ATOM 1266 C C . ALA A 1 166 ? 5.466 -3.806 9.437 1.00 80.25 166 ALA A C 1
ATOM 1268 O O . ALA A 1 166 ? 4.531 -3.776 8.634 1.00 80.25 166 ALA A O 1
ATOM 1269 N N . GLU A 1 167 ? 6.242 -4.876 9.606 1.00 83.94 167 GLU A N 1
ATOM 1270 C CA . GLU A 1 167 ? 5.958 -6.196 9.039 1.00 83.94 167 GLU A CA 1
ATOM 1271 C C . GLU A 1 167 ? 5.173 -7.039 10.050 1.00 83.94 167 GLU A C 1
ATOM 1273 O O . GLU A 1 167 ? 5.573 -7.177 11.205 1.00 83.94 167 GLU A O 1
ATOM 1278 N N . LEU A 1 168 ? 4.046 -7.595 9.610 1.00 83.00 168 LEU A N 1
ATOM 1279 C CA . LEU A 1 168 ? 3.165 -8.456 10.407 1.00 83.00 168 LEU A CA 1
ATOM 1280 C C . LEU A 1 168 ? 3.299 -9.940 10.017 1.00 83.00 168 LEU A C 1
ATOM 1282 O O . LEU A 1 168 ? 2.886 -10.821 10.770 1.00 83.00 168 LEU A O 1
ATOM 1286 N N . GLY A 1 169 ? 3.907 -10.212 8.857 1.00 83.25 169 GLY A N 1
ATOM 1287 C CA . GLY A 1 169 ? 4.210 -11.549 8.341 1.00 83.25 169 GLY A CA 1
ATOM 1288 C C . GLY A 1 169 ? 3.095 -12.168 7.488 1.00 83.25 169 GLY A C 1
ATOM 1289 O O . GLY A 1 169 ? 1.936 -11.762 7.544 1.00 83.25 169 GLY A O 1
ATOM 1290 N N . ALA A 1 170 ? 3.442 -13.174 6.678 1.00 86.62 170 ALA A N 1
ATOM 1291 C CA . ALA A 1 170 ? 2.507 -13.850 5.763 1.00 86.62 170 ALA A CA 1
ATOM 1292 C C . ALA A 1 170 ? 1.346 -14.589 6.450 1.00 86.62 170 ALA A C 1
ATOM 1294 O O . ALA A 1 170 ? 0.302 -14.798 5.836 1.00 86.62 170 ALA A O 1
ATOM 1295 N N . ALA A 1 171 ? 1.528 -15.016 7.702 1.00 84.06 171 ALA A N 1
ATOM 1296 C CA . ALA A 1 171 ? 0.514 -15.748 8.463 1.00 84.06 171 ALA A CA 1
ATOM 1297 C C . ALA A 1 171 ? -0.487 -14.829 9.186 1.00 84.06 171 ALA A C 1
ATOM 1299 O O . ALA A 1 171 ? -1.394 -15.325 9.853 1.00 84.06 171 ALA A O 1
ATOM 1300 N N . PHE A 1 172 ? -0.314 -13.507 9.093 1.00 85.31 172 PHE A N 1
ATOM 1301 C CA . PHE A 1 172 ? -1.197 -12.552 9.74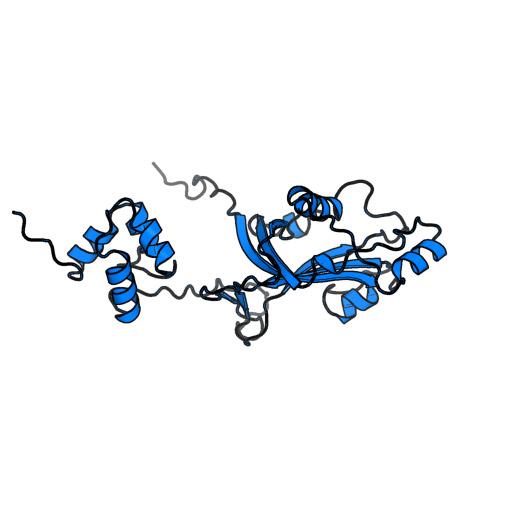6 1.00 85.31 172 PHE A CA 1
ATOM 1302 C C . PHE A 1 172 ? -2.620 -12.636 9.178 1.00 85.31 172 PHE A C 1
ATOM 1304 O O . PHE A 1 172 ? -2.823 -12.620 7.962 1.00 85.31 172 PHE A O 1
ATOM 1311 N N . VAL A 1 173 ? -3.607 -12.682 10.073 1.00 82.88 173 VAL A N 1
ATOM 1312 C CA . VAL A 1 173 ? -5.032 -12.672 9.734 1.00 82.88 173 VAL A CA 1
ATOM 1313 C C . VAL A 1 173 ? -5.642 -11.410 10.317 1.00 82.88 173 VAL A C 1
ATOM 1315 O O . VAL A 1 173 ? -5.620 -11.209 11.530 1.00 82.88 173 VAL A O 1
ATOM 1318 N N . PHE A 1 174 ? -6.195 -10.569 9.449 1.00 81.44 174 PHE A N 1
ATOM 1319 C CA . PHE A 1 174 ? -6.988 -9.430 9.886 1.00 81.44 174 PHE A CA 1
ATOM 1320 C C . PHE A 1 174 ? -8.337 -9.937 10.407 1.00 81.44 174 PHE A C 1
ATOM 1322 O O . PHE A 1 174 ? -9.059 -10.617 9.678 1.00 81.44 174 PHE A O 1
ATOM 1329 N N . ALA A 1 175 ? -8.633 -9.659 11.676 1.00 77.75 175 ALA A N 1
ATOM 1330 C CA . ALA A 1 175 ? -9.817 -10.168 12.372 1.00 77.75 175 ALA A CA 1
ATOM 1331 C C . ALA A 1 175 ? -10.871 -9.085 12.661 1.00 77.75 175 ALA A C 1
ATOM 1333 O O . ALA A 1 175 ? -11.955 -9.414 13.143 1.00 77.75 175 ALA A O 1
ATOM 1334 N N . ASP A 1 176 ? -10.562 -7.820 12.369 1.00 77.25 176 ASP A N 1
ATOM 1335 C CA . ASP A 1 176 ? -11.458 -6.696 12.629 1.00 77.25 176 ASP A CA 1
ATOM 1336 C C . ASP A 1 176 ? -12.460 -6.483 11.482 1.00 77.25 176 ASP A C 1
ATOM 1338 O O . ASP A 1 176 ? -12.418 -7.129 10.430 1.00 77.25 176 ASP A O 1
ATOM 1342 N N . GLU A 1 177 ? -13.395 -5.558 11.697 1.00 78.56 177 GLU A N 1
ATOM 1343 C CA . GLU A 1 177 ? -14.380 -5.170 10.693 1.00 78.56 177 GLU A CA 1
ATOM 1344 C C . GLU A 1 177 ? -13.706 -4.471 9.503 1.00 78.56 177 GLU A C 1
ATOM 1346 O O . GLU A 1 177 ? -12.909 -3.545 9.664 1.00 78.56 177 GLU A O 1
ATOM 1351 N N . GLN A 1 178 ? -14.045 -4.909 8.291 1.00 82.62 178 GLN A N 1
ATOM 1352 C CA . GLN A 1 178 ? -13.554 -4.287 7.066 1.00 82.62 178 GLN A CA 1
ATOM 1353 C C . GLN A 1 178 ? -14.366 -3.040 6.736 1.00 82.62 178 GLN A C 1
ATOM 1355 O O . GLN A 1 178 ? -15.597 -3.069 6.698 1.00 82.62 178 GLN A O 1
ATOM 1360 N N . ASN A 1 179 ? -13.673 -1.953 6.408 1.00 80.94 179 ASN A N 1
ATOM 1361 C CA . ASN A 1 179 ? -14.321 -0.762 5.892 1.00 80.94 179 ASN A CA 1
ATOM 1362 C C . ASN A 1 179 ? -14.819 -1.002 4.459 1.00 80.94 179 ASN A C 1
ATOM 1364 O O . ASN A 1 179 ? -14.050 -1.397 3.580 1.00 80.94 179 ASN A O 1
ATOM 1368 N N . VAL A 1 180 ? -16.095 -0.721 4.202 1.00 81.69 180 VAL A N 1
ATOM 1369 C CA . VAL A 1 180 ? -16.676 -0.870 2.865 1.00 81.69 180 VAL A CA 1
ATO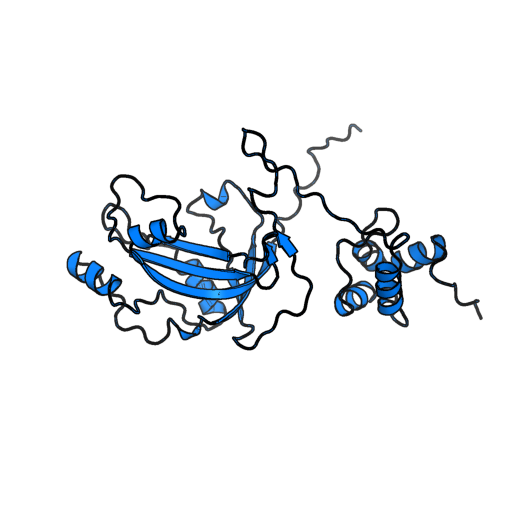M 1370 C C . VAL A 1 180 ? -16.452 0.408 2.060 1.00 81.69 180 VAL A C 1
ATOM 1372 O O . VAL A 1 180 ? -16.961 1.478 2.393 1.00 81.69 180 VAL A O 1
ATOM 1375 N N . ILE A 1 181 ? -15.695 0.289 0.973 1.00 79.06 181 ILE A N 1
ATOM 1376 C CA . ILE A 1 181 ? -15.377 1.377 0.053 1.00 79.06 181 ILE A CA 1
ATOM 1377 C C . ILE A 1 181 ? -16.377 1.358 -1.111 1.00 79.06 181 ILE A C 1
ATOM 1379 O O . ILE A 1 181 ? -16.404 0.390 -1.877 1.00 79.06 181 ILE A O 1
ATOM 1383 N N . PRO A 1 182 ? -17.186 2.415 -1.291 1.00 73.38 182 PRO A N 1
ATOM 1384 C CA . PRO A 1 182 ? -18.133 2.473 -2.395 1.00 73.38 182 PRO A CA 1
ATOM 1385 C C . PRO A 1 182 ? -17.403 2.594 -3.738 1.00 73.38 182 PRO A C 1
ATOM 1387 O O . PRO A 1 182 ? -16.467 3.387 -3.887 1.00 73.38 182 PRO A O 1
ATOM 1390 N N . THR A 1 183 ? -17.853 1.845 -4.743 1.00 67.12 183 THR A N 1
ATOM 1391 C CA . THR A 1 183 ? -17.360 1.985 -6.117 1.00 67.12 183 THR A CA 1
ATOM 1392 C C . THR A 1 183 ? -18.058 3.147 -6.827 1.00 67.12 183 THR A C 1
ATOM 1394 O O . THR A 1 183 ? -19.203 3.499 -6.533 1.00 67.12 183 THR A O 1
ATOM 1397 N N . GLN A 1 184 ? -17.381 3.751 -7.810 1.00 57.06 184 GLN A N 1
ATOM 1398 C CA . GLN A 1 184 ? -17.935 4.840 -8.634 1.00 57.06 184 GLN A CA 1
ATOM 1399 C C . GLN A 1 184 ? -19.244 4.465 -9.356 1.00 57.06 184 GLN A C 1
ATOM 1401 O O . GLN A 1 184 ? -20.014 5.347 -9.708 1.00 57.06 184 GLN A O 1
ATOM 1406 N N . ALA A 1 185 ? -19.503 3.173 -9.579 1.00 52.00 185 ALA A N 1
ATOM 1407 C CA . ALA A 1 185 ? -20.741 2.692 -10.192 1.00 52.00 185 ALA A CA 1
ATOM 1408 C C . ALA A 1 185 ? -21.910 2.578 -9.190 1.00 52.00 185 ALA A C 1
ATOM 1410 O O . ALA A 1 185 ? -23.062 2.721 -9.591 1.00 52.00 185 ALA A O 1
ATOM 1411 N N . GLY A 1 186 ? -21.628 2.337 -7.903 1.00 42.75 186 GLY A N 1
ATOM 1412 C CA . GLY A 1 186 ? -22.631 2.287 -6.828 1.00 42.75 186 GLY A CA 1
ATOM 1413 C C . GLY A 1 186 ? -22.960 3.657 -6.228 1.00 42.75 186 GLY A C 1
ATOM 1414 O O . GLY A 1 186 ? -24.023 3.858 -5.644 1.00 42.75 186 GLY A O 1
ATOM 1415 N N . SER A 1 187 ? -22.070 4.630 -6.417 1.00 41.62 187 SER A N 1
ATOM 1416 C CA . SER A 1 187 ? -22.264 6.021 -6.021 1.00 41.62 187 SER A CA 1
ATOM 1417 C C . SER A 1 187 ? -22.724 6.815 -7.238 1.00 41.62 187 SER A C 1
ATOM 1419 O O . SER A 1 187 ? -21.906 7.206 -8.058 1.00 41.62 187 SER A O 1
ATOM 1421 N N . GLY A 1 188 ? -24.039 7.016 -7.385 1.00 38.72 188 GLY A N 1
ATOM 1422 C CA . GLY A 1 188 ? -24.627 7.816 -8.466 1.00 38.72 188 GLY A CA 1
ATOM 1423 C C . GLY A 1 188 ? -23.979 9.200 -8.559 1.00 38.72 188 GLY A C 1
ATOM 1424 O O . GLY A 1 188 ? -24.367 10.124 -7.848 1.00 38.72 188 GLY A O 1
ATOM 1425 N N . GLY A 1 189 ? -22.946 9.320 -9.389 1.00 37.06 189 GLY A N 1
ATOM 1426 C CA . GLY A 1 189 ? -22.176 10.541 -9.561 1.00 37.06 189 GLY A CA 1
ATOM 1427 C C . GLY A 1 189 ? -22.888 11.486 -10.517 1.00 37.06 189 GLY A C 1
ATOM 1428 O O . GLY A 1 189 ? -23.290 11.080 -11.606 1.00 37.06 189 GLY A O 1
ATOM 1429 N N . ASN A 1 190 ? -23.012 12.753 -10.127 1.00 43.56 190 ASN A N 1
ATOM 1430 C CA . ASN A 1 190 ? -23.382 13.816 -11.059 1.00 43.56 190 ASN A CA 1
ATOM 1431 C C . ASN A 1 190 ? -22.206 14.121 -12.010 1.00 43.56 190 ASN A C 1
ATOM 1433 O O . ASN A 1 190 ? -21.049 13.847 -11.683 1.00 43.56 190 ASN A O 1
ATOM 1437 N N . GLU A 1 191 ? -22.516 14.718 -13.166 1.00 43.91 191 GLU A N 1
ATOM 1438 C CA . GLU A 1 191 ? -21.641 14.897 -14.346 1.00 43.91 191 GLU A CA 1
ATOM 1439 C C . GLU A 1 191 ? -20.280 15.594 -14.097 1.00 43.91 191 GLU A C 1
ATOM 1441 O O . GLU A 1 191 ? -19.399 15.514 -14.948 1.00 43.91 191 GLU A O 1
ATOM 1446 N N . ASP A 1 192 ? -20.052 16.192 -12.923 1.00 40.75 192 ASP A N 1
ATOM 1447 C CA . ASP A 1 192 ? -18.819 16.917 -12.571 1.00 40.75 192 ASP A CA 1
ATOM 1448 C C . ASP A 1 192 ? -17.811 16.122 -11.714 1.00 40.75 192 ASP A C 1
ATOM 1450 O O . ASP A 1 192 ? -16.795 16.666 -11.273 1.00 40.75 192 ASP A O 1
ATOM 1454 N N . GLY A 1 193 ? -18.056 14.835 -11.438 1.00 42.91 193 GLY A N 1
ATOM 1455 C CA . GLY A 1 193 ? -17.079 13.967 -10.760 1.00 42.91 193 GLY A CA 1
ATOM 1456 C C . GLY A 1 193 ? -16.748 14.359 -9.311 1.00 42.91 193 GLY A C 1
ATOM 1457 O O . GLY A 1 193 ? -15.795 13.835 -8.731 1.00 42.91 193 GLY A O 1
ATOM 1458 N N . GLN A 1 194 ? -17.523 15.263 -8.703 1.00 39.38 194 GLN A N 1
ATOM 1459 C CA . GLN A 1 194 ? -17.460 15.513 -7.268 1.00 39.38 194 GLN A CA 1
ATOM 1460 C C . GLN A 1 194 ? -18.178 14.380 -6.533 1.00 39.38 194 GLN A C 1
ATOM 1462 O O . GLN A 1 194 ? -19.398 14.238 -6.608 1.00 39.38 194 GLN A O 1
ATOM 1467 N N . GLN A 1 195 ? -17.397 13.570 -5.820 1.00 41.53 195 GLN A N 1
ATOM 1468 C CA . GLN A 1 195 ? -17.915 12.608 -4.855 1.00 41.53 195 GLN A CA 1
ATOM 1469 C C . GLN A 1 195 ? -18.628 13.378 -3.740 1.00 41.53 195 GLN A C 1
ATOM 1471 O O . GLN A 1 195 ? -18.015 14.199 -3.053 1.00 41.53 195 GLN A O 1
ATOM 1476 N N . ALA A 1 196 ? -19.920 13.112 -3.548 1.00 35.94 196 ALA A N 1
ATOM 1477 C CA . ALA A 1 196 ? -20.574 13.476 -2.301 1.00 35.94 196 ALA A CA 1
ATOM 1478 C C . ALA A 1 196 ? -19.838 12.765 -1.147 1.00 35.94 196 ALA A C 1
ATOM 1480 O O . ALA A 1 196 ? -19.413 11.618 -1.330 1.00 35.94 196 ALA A O 1
ATOM 1481 N N . PRO A 1 197 ? -19.642 13.416 0.015 1.00 37.19 197 PRO A N 1
ATOM 1482 C CA . PRO A 1 197 ? -19.051 12.751 1.170 1.00 37.19 197 PRO A CA 1
ATOM 1483 C C . PRO A 1 197 ? -19.827 11.464 1.451 1.00 37.19 197 PRO A C 1
ATOM 1485 O O . PRO A 1 197 ? -21.059 11.477 1.440 1.00 37.19 197 PRO A O 1
ATOM 1488 N N . ALA A 1 198 ? -19.103 10.359 1.659 1.00 42.94 198 ALA A N 1
ATOM 1489 C CA . ALA A 1 198 ? -19.716 9.090 2.023 1.00 42.94 198 ALA A CA 1
ATOM 1490 C C . ALA A 1 198 ? -20.648 9.325 3.216 1.00 42.94 198 ALA A C 1
ATOM 1492 O O . ALA A 1 198 ? -20.255 9.963 4.197 1.00 42.94 198 ALA A O 1
ATOM 1493 N N . THR A 1 199 ? -21.889 8.857 3.109 1.00 42.84 199 THR A N 1
ATOM 1494 C CA . THR A 1 199 ? -22.855 8.938 4.198 1.00 42.84 199 THR A CA 1
ATOM 1495 C C . THR A 1 199 ? -22.260 8.174 5.375 1.00 42.84 199 THR A C 1
ATOM 1497 O O . THR A 1 199 ? -22.117 6.956 5.319 1.00 42.84 199 THR A O 1
ATOM 1500 N N . ALA A 1 200 ? -21.823 8.888 6.410 1.00 53.78 200 ALA A N 1
ATOM 1501 C CA . ALA A 1 200 ? -21.329 8.251 7.616 1.00 53.78 200 ALA A CA 1
ATOM 1502 C C . ALA A 1 200 ? -22.507 7.518 8.269 1.00 53.78 200 ALA A C 1
ATOM 1504 O O . ALA A 1 200 ? -23.462 8.149 8.726 1.00 53.78 200 ALA A O 1
ATOM 1505 N N . ASN A 1 201 ? -22.455 6.188 8.265 1.00 66.31 201 ASN A N 1
ATOM 1506 C CA . ASN A 1 201 ? -23.448 5.351 8.922 1.00 66.31 201 ASN A CA 1
ATOM 1507 C C . ASN A 1 201 ? -23.136 5.332 10.418 1.00 66.31 201 ASN A C 1
ATOM 1509 O O . ASN A 1 201 ? -22.455 4.445 10.915 1.00 66.31 201 ASN A O 1
ATOM 1513 N N . PHE A 1 202 ? -23.581 6.361 11.131 1.00 78.94 202 PHE A N 1
ATOM 1514 C CA . PHE A 1 202 ? -23.488 6.377 12.583 1.00 78.94 202 PHE A CA 1
ATOM 1515 C C . PHE A 1 202 ? -24.563 5.477 13.184 1.00 78.94 202 PHE A C 1
ATOM 1517 O O . PHE A 1 202 ? -25.723 5.515 12.770 1.00 78.94 202 PHE A O 1
ATOM 1524 N N . VAL A 1 203 ? -24.171 4.679 14.173 1.00 84.75 203 VAL A N 1
ATOM 1525 C CA . VAL A 1 203 ? -25.083 3.810 14.918 1.00 84.75 203 VAL A CA 1
ATOM 1526 C C . VAL A 1 203 ? -25.281 4.421 16.295 1.00 84.75 203 VAL A C 1
ATOM 1528 O O . VAL A 1 203 ? -24.353 4.440 17.101 1.00 84.75 203 VAL A O 1
ATOM 1531 N N . ASP A 1 204 ? -26.482 4.926 16.571 1.00 88.06 204 ASP A N 1
ATOM 1532 C CA . ASP A 1 204 ? -26.827 5.379 17.918 1.00 88.06 204 ASP A CA 1
ATOM 1533 C C . ASP A 1 204 ? -27.093 4.161 18.809 1.00 88.06 204 ASP A C 1
ATOM 1535 O O . ASP A 1 204 ? -28.077 3.432 18.621 1.00 88.06 204 ASP A O 1
ATOM 1539 N N . ILE A 1 205 ? -26.217 3.951 19.792 1.00 91.00 205 ILE A N 1
ATOM 1540 C CA . ILE A 1 205 ? -26.287 2.812 20.708 1.00 91.00 205 ILE A CA 1
ATOM 1541 C C . ILE A 1 205 ? -27.560 2.837 21.555 1.00 91.00 205 ILE A C 1
ATOM 1543 O O . ILE A 1 205 ? -27.999 1.800 22.025 1.00 91.00 205 ILE A O 1
ATOM 1547 N N . LEU A 1 206 ? -28.219 3.984 21.738 1.00 88.69 206 LEU A N 1
ATOM 1548 C CA . LEU A 1 206 ? -29.474 4.033 22.494 1.00 88.69 206 LEU A CA 1
ATOM 1549 C C . LEU A 1 206 ? -30.649 3.412 21.729 1.00 88.69 206 LEU A C 1
ATOM 1551 O O . LEU A 1 206 ? -31.657 3.055 22.344 1.00 88.69 206 LEU A O 1
ATOM 1555 N N . THR A 1 207 ? -30.507 3.267 20.409 1.00 88.38 207 THR A N 1
ATOM 1556 C CA . THR A 1 207 ? -31.525 2.720 19.499 1.00 88.38 207 THR A CA 1
ATOM 1557 C C . THR A 1 207 ? -31.152 1.361 18.901 1.00 88.38 207 THR A C 1
ATOM 1559 O O . THR A 1 207 ? -31.999 0.724 18.279 1.00 88.38 207 THR A O 1
ATOM 1562 N N . ASN A 1 208 ? -29.913 0.901 19.102 1.00 88.69 208 ASN A N 1
ATOM 1563 C CA . ASN A 1 208 ? -29.408 -0.382 18.620 1.00 88.69 208 ASN A CA 1
ATOM 1564 C C . ASN A 1 208 ? -28.977 -1.257 19.808 1.00 88.69 208 ASN A C 1
ATOM 1566 O O . ASN A 1 208 ? -27.953 -1.001 20.441 1.00 88.69 208 ASN A O 1
ATOM 1570 N N . GLU A 1 209 ? -29.771 -2.289 20.105 1.00 87.81 209 GLU A N 1
ATOM 1571 C CA . GLU A 1 209 ? -29.582 -3.149 21.280 1.00 87.81 209 GLU A CA 1
ATOM 1572 C C . GLU A 1 209 ? -28.272 -3.947 21.236 1.00 87.81 209 GLU A C 1
ATOM 1574 O O . GLU A 1 209 ? -27.603 -4.060 22.263 1.00 87.81 209 GLU A O 1
ATOM 1579 N N . ASP A 1 210 ? -27.855 -4.423 20.060 1.00 87.12 210 ASP A N 1
ATOM 1580 C CA . ASP A 1 210 ? -26.605 -5.175 19.898 1.00 87.12 210 ASP A CA 1
ATOM 1581 C C . ASP A 1 210 ? -25.383 -4.275 20.123 1.00 87.12 210 ASP A C 1
ATOM 1583 O O . ASP A 1 210 ? -24.435 -4.641 20.825 1.00 87.12 210 ASP A O 1
ATOM 1587 N N . ALA A 1 211 ? -25.420 -3.058 19.573 1.00 87.69 211 ALA A N 1
ATOM 1588 C CA . ALA A 1 211 ? -24.375 -2.060 19.772 1.00 87.69 211 ALA A CA 1
ATOM 1589 C C . ALA A 1 211 ? -24.290 -1.626 21.244 1.00 87.69 211 ALA A C 1
ATOM 1591 O O . ALA A 1 211 ? -23.191 -1.525 21.794 1.00 87.69 211 ALA A O 1
ATOM 1592 N N . LEU A 1 212 ? -25.438 -1.429 21.902 1.00 92.31 212 LEU A N 1
ATOM 1593 C CA . LEU A 1 212 ? -25.502 -1.116 23.328 1.00 92.31 212 LEU A CA 1
ATOM 1594 C C . LEU A 1 212 ? -24.921 -2.236 24.186 1.00 92.31 212 LEU A C 1
ATOM 1596 O O . LEU A 1 212 ? -24.101 -1.968 25.059 1.00 92.31 212 LEU A O 1
ATOM 1600 N N . ALA A 1 213 ? -25.330 -3.482 23.941 1.00 90.50 213 ALA A N 1
ATOM 1601 C CA . ALA A 1 213 ? -24.866 -4.640 24.698 1.00 90.50 213 ALA A CA 1
ATOM 1602 C C . ALA A 1 213 ? -23.346 -4.808 24.590 1.00 90.50 213 ALA A C 1
ATOM 1604 O O . ALA A 1 213 ? -22.679 -5.078 25.592 1.00 90.50 213 ALA A O 1
ATOM 1605 N N . LYS A 1 214 ? -22.792 -4.580 23.392 1.00 90.94 214 LYS A N 1
ATOM 1606 C CA . LYS A 1 214 ? -21.347 -4.603 23.147 1.00 90.94 214 LYS A CA 1
ATOM 1607 C C . LYS A 1 214 ? -20.615 -3.535 23.961 1.00 90.94 214 LYS A C 1
ATOM 1609 O O . LYS A 1 214 ? -19.630 -3.854 24.619 1.00 90.94 214 LYS A O 1
ATOM 1614 N N . VAL A 1 215 ? -21.119 -2.297 23.968 1.00 91.69 215 VAL A N 1
ATOM 1615 C CA . VAL A 1 215 ? -20.553 -1.204 24.780 1.00 91.69 215 VAL A CA 1
ATOM 1616 C C . VAL A 1 215 ? -20.654 -1.517 26.271 1.00 91.69 215 VAL A C 1
ATOM 1618 O O . VAL A 1 215 ? -19.661 -1.390 26.976 1.00 91.69 215 VAL A O 1
ATOM 1621 N N . LEU A 1 216 ? -21.814 -1.965 26.757 1.00 93.12 216 LEU A N 1
ATOM 1622 C CA . LEU A 1 216 ? -22.019 -2.277 28.175 1.00 93.12 216 LEU A CA 1
ATOM 1623 C C . LEU A 1 216 ? -21.119 -3.419 28.658 1.00 93.12 216 LEU A C 1
ATOM 1625 O O . LEU A 1 216 ? -20.579 -3.337 29.754 1.00 93.12 216 LEU A O 1
ATOM 1629 N N . THR A 1 217 ? -20.921 -4.445 27.828 1.00 91.94 217 THR A N 1
ATOM 1630 C CA . THR A 1 217 ? -20.028 -5.570 28.138 1.00 91.94 217 THR A CA 1
ATOM 1631 C C . THR A 1 217 ? -18.567 -5.128 28.151 1.00 91.94 217 THR A C 1
ATOM 1633 O O . THR A 1 217 ? -17.813 -5.548 29.020 1.00 91.94 217 THR A O 1
ATOM 1636 N N . ALA A 1 218 ? -18.169 -4.263 27.214 1.00 91.25 218 ALA A N 1
ATOM 1637 C CA . ALA A 1 218 ? -16.806 -3.745 27.136 1.00 91.25 218 ALA A CA 1
ATOM 1638 C C . ALA A 1 218 ? -16.420 -2.905 28.361 1.00 91.25 218 ALA A C 1
ATOM 1640 O O . ALA A 1 218 ? -15.273 -2.940 28.787 1.00 91.25 218 ALA A O 1
ATOM 1641 N N . ILE A 1 219 ? -17.367 -2.148 28.922 1.00 92.00 219 ILE A N 1
ATOM 1642 C CA . ILE A 1 219 ? -17.103 -1.280 30.073 1.00 92.00 219 ILE A CA 1
ATOM 1643 C C . ILE A 1 219 ? -17.363 -1.966 31.419 1.00 92.00 219 ILE A C 1
ATOM 1645 O O . ILE A 1 219 ? -17.187 -1.331 32.456 1.00 92.00 219 ILE A O 1
ATOM 1649 N N . ASP A 1 220 ? -17.852 -3.205 31.462 1.00 91.00 220 ASP A N 1
ATOM 1650 C CA . ASP A 1 220 ? -18.189 -3.845 32.735 1.00 91.00 220 ASP A CA 1
ATOM 1651 C C . ASP A 1 220 ? -16.924 -4.140 33.558 1.00 91.00 220 ASP A C 1
ATOM 1653 O O . ASP A 1 220 ? -15.952 -4.695 33.057 1.00 91.00 220 ASP A O 1
ATOM 1657 N N . GLY A 1 221 ? -16.914 -3.726 34.827 1.00 83.25 221 GLY A N 1
ATOM 1658 C CA . GLY A 1 221 ? -15.766 -3.895 35.730 1.00 83.25 221 GLY A CA 1
ATOM 1659 C C . GLY A 1 221 ? -14.525 -3.029 35.451 1.00 83.25 221 GLY A C 1
ATOM 1660 O O . GLY A 1 221 ? -13.630 -2.996 36.297 1.00 83.25 221 GLY A O 1
ATOM 1661 N N . GLU A 1 222 ? -14.468 -2.300 34.334 1.00 89.31 222 GLU A N 1
ATOM 1662 C CA . GLU A 1 222 ? -13.310 -1.471 33.966 1.00 89.31 222 GLU A CA 1
ATOM 1663 C C . GLU A 1 222 ? -13.346 -0.071 34.607 1.00 89.31 222 GLU A C 1
ATOM 1665 O O . GLU A 1 222 ? -14.416 0.522 34.762 1.00 89.31 222 GLU A O 1
ATOM 1670 N N . PRO A 1 223 ? -12.210 0.516 35.007 1.00 86.75 223 PRO A N 1
ATOM 1671 C CA . PRO A 1 223 ? -12.194 1.874 35.537 1.00 86.75 223 PRO A CA 1
ATOM 1672 C C . PRO A 1 223 ? -12.385 2.915 34.417 1.00 86.75 223 PRO A C 1
ATOM 1674 O O . PRO A 1 223 ? -12.055 2.668 33.258 1.00 86.75 223 PRO A O 1
ATOM 1677 N N . ASP A 1 224 ? -12.920 4.091 34.766 1.00 81.69 224 ASP A N 1
ATOM 1678 C CA . ASP A 1 224 ? -13.299 5.134 33.793 1.00 81.69 224 ASP A CA 1
ATOM 1679 C C . ASP A 1 224 ? -12.134 5.605 32.911 1.00 81.69 224 ASP A C 1
ATOM 1681 O O . ASP A 1 224 ? -12.331 5.902 31.736 1.00 81.69 224 ASP A O 1
ATOM 1685 N N . ASP A 1 225 ? -10.919 5.622 33.460 1.00 83.50 225 ASP A N 1
ATOM 1686 C CA . ASP A 1 225 ? -9.679 6.024 32.789 1.00 83.50 225 ASP A CA 1
ATOM 1687 C C . ASP A 1 225 ? -9.105 4.967 31.832 1.00 83.50 225 ASP A C 1
ATOM 1689 O O . ASP A 1 225 ? -8.064 5.211 31.228 1.00 83.50 225 ASP A O 1
ATOM 1693 N N . LYS A 1 226 ? -9.764 3.810 31.701 1.00 84.56 226 LYS A N 1
ATOM 1694 C CA . LYS A 1 226 ? -9.393 2.730 30.772 1.00 84.56 226 LYS A CA 1
ATOM 1695 C C . LYS A 1 226 ? -10.517 2.329 29.825 1.00 84.56 226 LYS A C 1
ATOM 1697 O O . LYS A 1 226 ? -10.416 1.311 29.140 1.00 84.56 226 LYS A O 1
ATOM 1702 N N . LEU A 1 227 ? -11.625 3.068 29.808 1.00 85.25 227 LEU A N 1
ATOM 1703 C CA . LEU A 1 227 ? -12.777 2.678 28.999 1.00 85.25 227 LEU A CA 1
ATOM 1704 C C . LEU A 1 227 ? -12.482 2.755 27.507 1.00 85.25 227 LEU A C 1
ATOM 1706 O O . LEU A 1 227 ? -13.005 1.943 26.760 1.00 85.25 227 LEU A O 1
ATOM 1710 N N . ASP A 1 228 ? -11.655 3.692 27.058 1.00 85.38 228 ASP A N 1
ATOM 1711 C CA . ASP A 1 228 ? -11.223 3.769 25.664 1.00 85.38 228 ASP A CA 1
ATOM 1712 C C . ASP A 1 228 ? -10.428 2.522 25.254 1.00 85.38 228 ASP A C 1
ATOM 1714 O O . ASP A 1 228 ? -10.773 1.886 24.255 1.00 85.38 228 ASP A O 1
ATOM 1718 N N . ASP A 1 229 ? -9.458 2.107 26.071 1.00 82.38 229 ASP A N 1
ATOM 1719 C CA . ASP A 1 229 ? -8.705 0.862 25.878 1.00 82.38 229 ASP A CA 1
ATOM 1720 C C . ASP A 1 229 ? -9.623 -0.374 25.890 1.00 82.38 229 ASP A C 1
ATOM 1722 O O . ASP A 1 229 ? -9.495 -1.262 25.044 1.00 82.38 229 ASP A O 1
ATOM 1726 N N . ALA A 1 230 ? -10.586 -0.430 26.813 1.00 82.94 230 ALA A N 1
ATOM 1727 C CA . ALA A 1 230 ? -11.526 -1.543 26.929 1.00 82.94 230 ALA A CA 1
ATOM 1728 C C . ALA A 1 230 ? -12.501 -1.623 25.741 1.00 82.94 230 ALA A C 1
ATOM 1730 O O . ALA A 1 230 ? -12.767 -2.704 25.209 1.00 82.94 230 ALA A O 1
ATOM 1731 N N . LEU A 1 231 ? -13.001 -0.478 25.269 1.00 86.19 231 LEU A N 1
ATOM 1732 C CA . LEU A 1 231 ? -13.852 -0.381 24.080 1.00 86.19 231 LEU A CA 1
ATOM 1733 C C . LEU A 1 231 ? -13.083 -0.765 22.813 1.00 86.19 231 LEU A C 1
ATOM 1735 O O . LEU A 1 231 ? -13.632 -1.466 21.960 1.00 86.19 231 LEU A O 1
ATOM 1739 N N . LEU A 1 232 ? -11.819 -0.344 22.703 1.00 81.81 232 LEU A N 1
ATOM 1740 C CA . LEU A 1 232 ? -10.914 -0.757 21.629 1.00 81.81 232 LEU A CA 1
ATOM 1741 C C . LEU A 1 232 ? -10.698 -2.275 21.653 1.00 81.81 232 LEU A C 1
ATOM 1743 O O . LEU A 1 232 ? -10.903 -2.931 20.634 1.00 81.81 232 LEU A O 1
ATOM 1747 N N . ALA A 1 233 ? -10.369 -2.850 22.814 1.00 83.19 233 ALA A N 1
ATOM 1748 C CA . ALA A 1 233 ? -10.158 -4.290 22.975 1.00 83.19 233 ALA A CA 1
ATOM 1749 C C . ALA A 1 233 ? -11.420 -5.120 22.678 1.00 83.19 233 ALA A C 1
ATOM 1751 O O . ALA A 1 233 ? -11.329 -6.229 22.155 1.00 83.19 233 ALA A O 1
ATOM 1752 N N . ALA A 1 234 ? -12.605 -4.576 22.967 1.00 79.50 234 ALA A N 1
ATOM 1753 C CA . ALA A 1 234 ? -13.888 -5.195 22.645 1.00 79.50 234 ALA A CA 1
ATOM 1754 C C . ALA A 1 234 ? -14.324 -4.996 21.178 1.00 79.50 234 ALA A C 1
ATOM 1756 O O . ALA A 1 234 ? -15.392 -5.471 20.779 1.00 79.50 234 ALA A O 1
ATOM 1757 N N . GLY A 1 235 ? -13.538 -4.284 20.363 1.00 79.38 235 GLY A N 1
ATOM 1758 C CA . GLY A 1 235 ? -13.847 -3.998 18.963 1.00 79.38 235 GLY A CA 1
ATOM 1759 C C . GLY A 1 235 ? -15.068 -3.090 18.789 1.00 79.38 235 GLY A C 1
ATOM 1760 O O . GLY A 1 235 ? -15.869 -3.289 17.870 1.00 79.38 235 GLY A O 1
ATOM 1761 N N . VAL A 1 236 ? -15.296 -2.146 19.704 1.00 83.94 236 VAL A N 1
ATOM 1762 C CA . VAL A 1 236 ? -16.367 -1.153 19.569 1.00 83.94 236 VAL A CA 1
ATOM 1763 C C . VAL A 1 236 ? -16.013 -0.174 18.448 1.00 83.94 236 VAL A C 1
ATOM 1765 O O . VAL A 1 236 ? -14.997 0.515 18.500 1.00 83.94 236 VAL A O 1
ATOM 1768 N N . SER A 1 237 ? -16.869 -0.110 17.426 1.00 79.25 237 SER A N 1
ATOM 1769 C CA . SER A 1 237 ? -16.645 0.719 16.239 1.00 79.25 237 SER A CA 1
ATOM 1770 C C . SER A 1 237 ? -16.668 2.214 16.570 1.00 79.25 237 SER A C 1
ATOM 1772 O O . SER A 1 237 ? -17.520 2.693 17.319 1.00 79.25 237 SER A O 1
ATOM 1774 N N . HIS A 1 238 ? -15.794 2.992 15.922 1.00 79.25 238 HIS A N 1
ATOM 1775 C CA . HIS A 1 238 ? -15.789 4.459 16.011 1.00 79.25 238 HIS A CA 1
ATOM 1776 C C . HIS A 1 238 ? -17.070 5.117 15.470 1.00 79.25 238 HIS A C 1
ATOM 1778 O O . HIS A 1 238 ? -17.296 6.307 15.698 1.00 79.25 238 HIS A O 1
ATOM 1784 N N . GLN A 1 239 ? -17.903 4.357 14.753 1.00 82.69 239 GLN A N 1
ATOM 1785 C CA . GLN A 1 239 ? -19.196 4.805 14.239 1.00 82.69 239 GLN A CA 1
ATOM 1786 C C . GLN A 1 239 ? -20.294 4.810 15.313 1.00 82.69 239 GLN A C 1
ATOM 1788 O O . GLN A 1 239 ? -21.371 5.360 15.077 1.00 82.69 239 GLN A O 1
ATOM 1793 N N . PHE A 1 240 ? -20.042 4.211 16.481 1.00 88.94 240 PHE A N 1
ATOM 1794 C CA . PHE A 1 240 ? -21.011 4.180 17.568 1.00 88.94 240 PHE A CA 1
ATOM 1795 C C . PHE A 1 240 ? -21.109 5.551 18.228 1.00 88.94 240 PHE A C 1
ATOM 1797 O O . PHE A 1 240 ? -20.105 6.169 18.603 1.00 88.94 240 PHE A O 1
ATOM 1804 N N . GLN A 1 241 ? -22.344 6.012 18.381 1.00 90.81 241 GLN A N 1
ATOM 1805 C CA . GLN A 1 241 ? -22.669 7.283 19.001 1.00 90.81 241 GLN A CA 1
ATOM 1806 C C . GLN A 1 241 ? -23.614 7.096 20.179 1.00 90.81 241 GLN A C 1
ATOM 1808 O O . GLN A 1 241 ? -24.426 6.178 20.196 1.00 90.81 241 GLN A O 1
ATOM 1813 N N . ILE A 1 242 ? -23.520 8.005 21.140 1.00 85.88 242 ILE A N 1
ATOM 1814 C CA . ILE A 1 242 ? -24.489 8.195 22.210 1.00 85.88 242 ILE A CA 1
ATOM 1815 C C . ILE A 1 242 ? -24.945 9.653 22.160 1.00 85.88 242 ILE A C 1
ATOM 1817 O O . ILE A 1 242 ? -24.141 10.565 22.332 1.00 85.88 242 ILE A O 1
ATOM 1821 N N . ASN A 1 243 ? -26.226 9.890 21.860 1.00 80.44 243 ASN A N 1
ATOM 1822 C CA . ASN A 1 243 ? -26.793 11.242 21.724 1.00 80.44 243 ASN A CA 1
ATOM 1823 C C . ASN A 1 243 ? -26.015 12.165 20.756 1.00 80.44 243 ASN A C 1
ATOM 1825 O O . ASN A 1 243 ? -25.875 13.364 20.999 1.00 80.44 243 ASN A O 1
ATOM 1829 N N . GLY A 1 244 ? -25.491 11.614 19.658 1.00 73.44 244 GLY A N 1
ATOM 1830 C CA . GLY A 1 244 ? -24.720 12.364 18.657 1.00 73.44 244 GLY A CA 1
ATOM 1831 C C . GLY A 1 244 ? -23.250 12.627 19.018 1.00 73.44 244 GLY A C 1
ATOM 1832 O O . GLY A 1 244 ? -22.526 13.205 18.208 1.00 73.44 244 GLY A O 1
ATOM 1833 N N . GLU A 1 245 ? -22.783 12.186 20.188 1.00 80.06 245 GLU A N 1
ATOM 1834 C CA . GLU A 1 245 ? -21.363 12.152 20.554 1.00 80.06 245 GLU A CA 1
ATOM 1835 C C . GLU A 1 245 ? -20.768 10.770 20.245 1.00 80.06 245 GLU A C 1
ATOM 1837 O O . GLU A 1 245 ? -21.444 9.756 20.388 1.00 80.06 245 GLU A O 1
ATOM 1842 N N . SER A 1 246 ? -19.499 10.698 19.829 1.00 86.12 246 SER A N 1
ATOM 1843 C CA . SER A 1 246 ? -18.803 9.414 19.655 1.00 86.12 246 SER A CA 1
ATOM 1844 C C . SER A 1 246 ? -18.643 8.698 20.997 1.00 86.12 246 SER A C 1
ATOM 1846 O O . SER A 1 246 ? -18.134 9.289 21.946 1.00 86.12 246 SER A O 1
ATOM 1848 N N . VAL A 1 247 ? -18.983 7.407 21.059 1.00 87.88 247 VAL A N 1
ATOM 1849 C CA . VAL A 1 247 ? -18.802 6.580 22.269 1.00 87.88 247 VAL A CA 1
ATOM 1850 C C . VAL A 1 247 ? -17.337 6.558 22.719 1.00 87.88 247 VAL A C 1
ATOM 1852 O O . VAL A 1 247 ? -17.057 6.707 23.905 1.00 87.88 247 VAL A O 1
ATOM 1855 N N . MET A 1 248 ? -16.399 6.459 21.772 1.00 86.19 248 MET A N 1
ATOM 1856 C CA . MET A 1 248 ? -14.963 6.510 22.066 1.00 86.19 248 MET A CA 1
ATOM 1857 C C . MET A 1 248 ? -14.532 7.898 22.564 1.00 86.19 248 MET A C 1
ATOM 1859 O O . MET A 1 248 ? -13.741 8.013 23.493 1.00 86.19 248 MET A O 1
ATOM 1863 N N . GLY A 1 249 ? -15.091 8.966 21.985 1.00 78.81 249 GLY A N 1
ATOM 1864 C CA . GLY A 1 249 ? -14.839 10.337 22.442 1.00 78.81 249 GLY A CA 1
ATOM 1865 C C . GLY A 1 249 ? -15.333 10.586 23.870 1.00 78.81 249 GLY A C 1
ATOM 1866 O O . GLY A 1 249 ? -14.619 11.194 24.671 1.00 78.81 249 GLY A O 1
ATOM 1867 N N . ALA A 1 250 ? -16.507 10.050 24.207 1.00 83.62 250 ALA A N 1
ATOM 1868 C CA . ALA A 1 250 ? -17.063 10.114 25.552 1.00 83.62 250 ALA A CA 1
ATOM 1869 C C . ALA A 1 250 ? -16.237 9.292 26.560 1.00 83.62 250 ALA A C 1
ATOM 1871 O O . ALA A 1 250 ? -16.131 9.674 27.724 1.00 83.62 250 ALA A O 1
ATOM 1872 N N . ALA A 1 251 ? -15.626 8.180 26.132 1.00 84.44 251 ALA A N 1
ATOM 1873 C CA . ALA A 1 251 ? -14.737 7.379 26.976 1.00 84.44 251 ALA A CA 1
ATOM 1874 C C . ALA A 1 251 ? -13.448 8.140 27.314 1.00 84.44 251 ALA A C 1
ATOM 1876 O O . ALA A 1 251 ? -13.138 8.321 28.487 1.00 84.44 251 ALA A O 1
ATOM 1877 N N . VAL A 1 252 ? -12.773 8.698 26.303 1.00 83.00 252 VAL A N 1
ATOM 1878 C CA . VAL A 1 252 ? -11.564 9.527 26.484 1.00 83.00 252 VAL A CA 1
ATOM 1879 C C . VAL A 1 252 ? -11.844 10.763 27.349 1.00 83.00 252 VAL A C 1
ATOM 1881 O O . VAL A 1 252 ? -10.989 11.216 28.106 1.00 83.00 252 VAL A O 1
ATOM 1884 N N . SER A 1 253 ? -13.057 11.311 27.257 1.00 82.38 253 SER A N 1
ATOM 1885 C CA . SER A 1 253 ? -13.487 12.469 28.050 1.00 82.38 253 SER A CA 1
ATOM 1886 C C . SER A 1 253 ? -13.986 12.104 29.453 1.00 82.38 253 SER A C 1
ATOM 1888 O O . SER A 1 253 ? -14.391 12.999 30.195 1.00 82.38 253 SER A O 1
ATOM 1890 N N . LEU A 1 254 ? -13.970 10.816 29.826 1.00 86.00 254 LEU A N 1
ATOM 1891 C CA . LEU A 1 254 ? -14.477 10.284 31.099 1.00 86.00 254 LEU A CA 1
ATOM 1892 C C . LEU A 1 254 ? -15.970 10.586 31.345 1.00 86.00 254 LEU A C 1
ATOM 1894 O O . LEU A 1 254 ? -16.434 10.635 32.483 1.00 86.00 254 LEU A O 1
ATOM 1898 N N . THR A 1 255 ? -16.745 10.805 30.281 1.00 87.12 255 THR A N 1
ATOM 1899 C CA . THR A 1 255 ? -18.181 11.124 30.343 1.00 87.12 255 THR A CA 1
ATOM 1900 C C . THR A 1 255 ? -19.069 9.944 29.966 1.00 87.12 255 THR A C 1
ATOM 1902 O O . THR A 1 255 ? -20.264 9.976 30.251 1.00 87.12 255 THR A O 1
ATOM 1905 N N . LEU A 1 256 ? -18.522 8.878 29.370 1.00 88.44 256 LEU A N 1
ATOM 1906 C CA . LEU A 1 256 ? -19.312 7.777 28.808 1.00 88.44 256 LEU A CA 1
ATOM 1907 C C . LEU A 1 256 ? -20.260 7.114 29.818 1.00 88.44 256 LEU A C 1
ATOM 1909 O O . LEU A 1 256 ? -21.448 6.962 29.526 1.00 88.44 256 LEU A O 1
ATOM 1913 N N . ARG A 1 257 ? -19.778 6.743 31.014 1.00 89.38 257 ARG A N 1
ATOM 1914 C CA . ARG A 1 257 ? -20.643 6.142 32.046 1.00 89.38 257 ARG A CA 1
ATOM 1915 C C . ARG A 1 257 ? -21.742 7.090 32.486 1.00 89.38 257 ARG A C 1
ATOM 1917 O O . ARG A 1 257 ? -22.883 6.663 32.634 1.00 89.38 257 ARG A O 1
ATOM 1924 N N . HIS A 1 258 ? -21.412 8.366 32.658 1.00 85.06 258 HIS A N 1
ATOM 1925 C CA . HIS A 1 258 ? -22.398 9.379 33.004 1.00 85.06 258 HIS A CA 1
ATOM 1926 C C . HIS A 1 258 ? -23.467 9.503 31.909 1.00 85.06 258 HIS A C 1
ATOM 1928 O O . HIS A 1 258 ? -24.657 9.478 32.210 1.00 85.06 258 HIS A O 1
ATOM 1934 N N . SER A 1 259 ? -23.066 9.539 30.637 1.00 85.94 259 SER A N 1
ATOM 1935 C CA . SER A 1 259 ? -23.989 9.575 29.498 1.00 85.94 259 SER A CA 1
ATOM 1936 C C . SER A 1 259 ? -24.896 8.338 29.446 1.00 85.94 259 SER A C 1
ATOM 1938 O O . SER A 1 259 ? -26.097 8.472 29.208 1.00 85.94 259 SER A O 1
ATOM 1940 N N . LEU A 1 260 ? -24.368 7.144 29.740 1.00 90.38 260 LEU A N 1
ATOM 1941 C CA . LEU A 1 260 ? -25.153 5.905 29.825 1.00 90.38 260 LEU A CA 1
ATOM 1942 C C . LEU A 1 260 ? -26.111 5.889 31.027 1.00 90.38 260 LEU A C 1
ATOM 1944 O O . LEU A 1 260 ? -27.240 5.416 30.895 1.00 90.38 260 LEU A O 1
ATOM 1948 N N . GLN A 1 261 ? -25.705 6.439 32.174 1.00 89.00 261 GLN A N 1
ATOM 1949 C CA . GLN A 1 261 ? -26.564 6.601 33.355 1.00 89.00 261 GLN A CA 1
ATOM 1950 C C . GLN A 1 261 ? -27.710 7.578 33.086 1.00 89.00 261 GLN A C 1
ATOM 1952 O O . GLN A 1 261 ? -28.865 7.264 33.364 1.00 89.00 261 GLN A O 1
ATOM 1957 N N . VAL A 1 262 ? -27.415 8.741 32.497 1.00 85.69 262 VAL A N 1
ATOM 1958 C CA . VAL A 1 262 ? -28.429 9.736 32.106 1.00 85.69 262 VAL A CA 1
ATOM 1959 C C . VAL A 1 262 ? -29.409 9.144 31.092 1.00 85.69 262 VAL A C 1
ATOM 1961 O O . VAL A 1 262 ? -30.606 9.415 31.164 1.00 85.69 262 VAL A O 1
ATOM 1964 N N . ALA A 1 263 ? -28.928 8.286 30.191 1.00 84.25 263 ALA A N 1
ATOM 1965 C CA . ALA A 1 263 ? -29.762 7.550 29.245 1.00 84.25 263 ALA A CA 1
ATOM 1966 C C . ALA A 1 263 ? -30.519 6.351 29.862 1.00 84.25 263 ALA A C 1
ATOM 1968 O O . ALA A 1 263 ? -31.254 5.664 29.150 1.00 84.25 263 ALA A O 1
ATOM 1969 N N . GLY A 1 264 ? -30.345 6.075 31.160 1.00 88.06 264 GLY A N 1
ATOM 1970 C CA . GLY A 1 264 ? -30.999 4.969 31.867 1.00 88.06 264 GLY A CA 1
ATOM 1971 C C . GLY A 1 264 ? -30.528 3.580 31.426 1.00 88.06 264 GLY A C 1
ATOM 1972 O O . GLY A 1 264 ? -31.294 2.623 31.507 1.00 88.06 264 GLY A O 1
ATOM 1973 N N . LYS A 1 265 ? -29.303 3.470 30.897 1.00 86.50 265 LYS A N 1
ATOM 1974 C CA . LYS A 1 265 ? -28.706 2.220 30.391 1.00 86.50 265 LYS A CA 1
ATOM 1975 C C . LYS A 1 265 ? -27.657 1.612 31.325 1.00 86.50 265 LYS A C 1
ATOM 1977 O O . LYS A 1 265 ? -27.196 0.507 31.063 1.00 86.50 265 LYS A O 1
ATOM 1982 N N . LEU A 1 266 ? -27.281 2.322 32.387 1.00 85.94 266 LEU A N 1
ATOM 1983 C CA . LEU A 1 266 ? -26.349 1.857 33.410 1.00 85.94 266 LEU A CA 1
ATOM 1984 C C . LEU A 1 266 ? -26.914 2.204 34.792 1.00 85.94 266 LEU A C 1
ATOM 1986 O O . LEU A 1 266 ? -27.236 3.366 35.047 1.00 85.94 266 LEU A O 1
ATOM 1990 N N . ASP A 1 267 ? -27.018 1.213 35.675 1.00 76.25 267 ASP A N 1
ATOM 1991 C CA . ASP A 1 267 ? -27.456 1.433 37.053 1.00 76.25 267 ASP A CA 1
ATOM 1992 C C . ASP A 1 267 ? -26.349 2.110 37.873 1.00 76.25 267 ASP A C 1
ATOM 1994 O O . ASP A 1 267 ? -25.161 1.803 37.745 1.00 76.25 267 ASP A O 1
ATOM 1998 N N . VAL A 1 268 ? -26.734 3.041 38.748 1.00 57.12 268 VAL A N 1
ATOM 1999 C CA . VAL A 1 268 ? -25.819 3.596 39.751 1.00 57.12 268 VAL A CA 1
ATOM 2000 C C . VAL A 1 268 ? -25.681 2.547 40.858 1.00 57.12 268 VAL A C 1
ATOM 2002 O O . VAL A 1 268 ? -26.708 2.165 41.428 1.00 57.12 268 VAL A O 1
ATOM 2005 N N . PRO A 1 269 ? -24.471 2.072 41.214 1.00 49.22 269 PRO A N 1
ATOM 2006 C CA . PRO A 1 269 ? -24.329 1.268 42.417 1.00 49.22 269 PRO A CA 1
ATOM 2007 C C . PRO A 1 269 ? -24.821 2.112 43.594 1.00 49.22 269 PRO A C 1
ATOM 2009 O O . PRO A 1 269 ? -24.329 3.220 43.818 1.00 49.22 269 PRO A O 1
ATOM 2012 N N . ALA A 1 270 ? -25.836 1.619 44.309 1.00 38.31 270 ALA A N 1
ATOM 2013 C CA . ALA A 1 270 ? -26.336 2.267 45.512 1.00 38.31 270 ALA A CA 1
ATOM 2014 C C . ALA A 1 270 ? -25.147 2.492 46.454 1.00 38.31 270 ALA A C 1
ATOM 2016 O O . ALA A 1 270 ? -24.503 1.537 46.885 1.00 38.31 270 ALA A O 1
ATOM 2017 N N . SER A 1 271 ? -24.820 3.758 46.705 1.00 38.72 271 SER A N 1
ATOM 2018 C CA . SER A 1 271 ? -23.715 4.161 47.569 1.00 38.72 271 SER A CA 1
ATOM 2019 C C . SER A 1 271 ? -23.840 3.485 48.938 1.00 38.72 271 SER A C 1
ATOM 2021 O O . SER A 1 271 ? -24.857 3.675 49.611 1.00 38.72 271 SER A O 1
ATOM 2023 N N . ALA A 1 272 ? -22.821 2.709 49.317 1.00 33.31 272 ALA A N 1
ATOM 2024 C CA . ALA A 1 272 ? -22.583 2.250 50.684 1.00 33.31 272 ALA A CA 1
ATOM 2025 C C . ALA A 1 272 ? -21.834 3.320 51.488 1.00 33.31 272 ALA A C 1
ATOM 2027 O O . ALA A 1 272 ? -20.985 4.016 50.882 1.00 33.31 272 ALA A O 1
#

pLDDT: mean 72.65, std 15.75, range [33.31, 93.12]

Mean predicted aligned error: 16.81 Å

Solvent-accessible surface area (backbone atoms only — not comparable to full-atom values): 16132 Å² total; per-residue (Å²): 132,85,85,57,87,84,71,59,77,79,74,78,80,53,65,46,76,45,43,26,32,27,72,39,44,29,55,42,31,40,49,54,33,30,76,72,60,78,32,92,65,80,61,90,84,52,61,51,75,41,49,22,37,42,35,30,24,36,33,63,49,29,28,29,68,86,73,44,75,32,71,48,77,42,71,47,64,49,48,41,77,85,70,44,62,58,65,90,73,67,67,68,52,58,56,30,47,34,33,46,75,71,75,37,87,60,56,75,19,56,92,82,47,59,54,44,53,49,20,61,76,68,78,44,84,58,88,64,94,69,94,51,34,64,74,52,47,54,24,26,26,38,26,40,27,69,51,94,46,85,59,33,76,68,36,87,86,37,85,66,54,69,35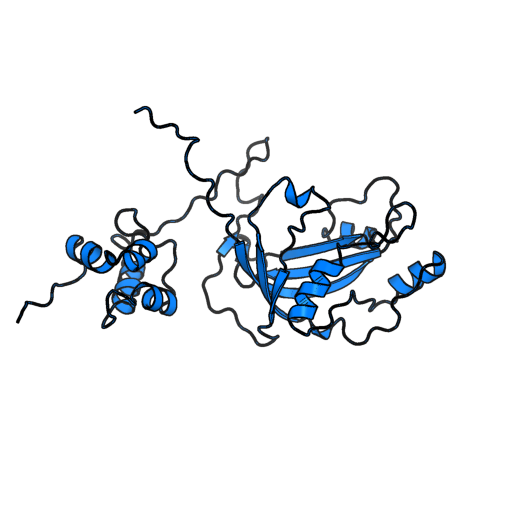,54,77,44,83,63,39,60,85,60,74,80,83,72,83,57,45,74,41,79,45,77,84,78,44,87,67,57,99,79,74,65,76,71,79,77,81,77,76,65,43,48,31,91,80,32,69,70,58,33,52,52,52,54,61,32,46,58,95,55,56,62,95,43,33,40,61,30,29,55,74,62,65,59,60,84,46,33,19,51,96,87,39,41,47,58,57,28,18,73,66,63,39,37,69,58,55,34,36,77,69,70,74,43,84,76,78,80,84,127